Protein AF-0000000070472070 (afdb_homodimer)

Foldseek 3Di:
DPAQQQAVLCVVQPCVVCVVVPRAKDWDADLQLHTRYIYHPWDFDSVQSNVVSVQLPPFAQPDDFDWGDTNNWIWAWDDDRSAKTWTATPPRDIDIDGHDDDDDDDDDDDPVCVVVRVVVVVVVVVVVVSSD/DPAQQQAVLCVVQPCVVCVVVPRAKDWDADLQLHTRYIYHPWDFDSVQSNVVSVVLPPFAQPDDFDWGDTNNWIWAWDDDRSAKTKTATPPRDIDIDGHDDDDDDDDDDDPVCVVVRVVVVVVVVVVVVSND

Solvent-accessible surface area (backbone atoms only — not comparable to full-atom values): 12966 Å² total; per-residue (Å²): 126,84,73,42,87,28,15,66,28,37,32,60,54,42,34,56,76,18,36,90,40,41,34,52,24,36,38,33,27,37,61,79,10,50,72,37,19,60,22,61,91,66,70,65,45,66,67,38,38,32,52,44,26,60,70,53,59,86,57,37,62,81,41,73,49,58,65,49,50,54,57,89,37,63,24,45,41,73,39,39,55,51,42,41,39,35,26,43,33,69,91,58,20,21,42,34,34,39,56,41,75,33,33,36,41,36,36,29,32,43,38,94,32,43,68,47,30,45,55,36,50,53,49,34,51,41,52,50,38,56,50,74,126,84,74,42,87,34,16,66,28,32,33,60,52,43,34,56,76,18,35,88,40,43,34,53,26,35,38,34,27,37,60,78,11,51,72,36,19,60,20,61,90,65,71,64,45,66,68,38,37,32,51,43,26,59,71,52,58,86,58,36,62,82,43,74,50,59,62,50,50,53,56,88,37,65,25,46,42,74,39,38,55,51,42,40,38,36,26,43,33,68,91,57,20,21,39,33,35,40,56,41,75,33,33,35,40,35,38,30,32,44,39,94,32,44,68,46,31,47,54,36,50,51,48,32,50,40,51,52,44,58,50,77

InterPro domains:
  IPR036140 Profilin superfamily [SSF55770] (6-114)
  IPR048278 Profilin [PF00235] (6-123)

Organism: Naegleria fowleri (NCBI:txid5763)

Nearest PDB structures (foldseek):
  5yee-assembly1_A  TM=7.620E-01  e=1.056E-02  Candidatus Lokiarchaeum sp. GC14_75
  8ti6-assembly1_A  TM=4.686E-01  e=2.731E-03  Tyrophagus putrescentiae
  8tdl-assembly1_A  TM=6.397E-01  e=4.937E+00  Arabidopsis thaliana
  5fhe-assembly1_A  TM=5.869E-01  e=3.414E+00  Bacteroides fragilis
  5fte-assembly1_A  TM=5.952E-01  e=5.583E+00  Bacteroides sp. 3_1_23

Secondary structure (DSSP, 8-state):
----TTHHHIIIIIIHHHGGGTEEEEEEEETT--EEEEEES----HHHHHHHHHHHTT--TTPPP---EETTEE-EEEEE-SSEEEEEETTTEEEEEEEEPPEEEEEEEEGGGHHHHHHHHHHHHHHHHHH-/----TTHHHIIIIIIHHHGGGTEEEEEEEETT--EEEEEES----HHHHHHHHHHHTT--TTPPP---EETTEE-EEEEE-SSEEEEEEGGGEEEEEEEEPPEEEEEEEEGGGHHHHHHHHHHHHHHHHHH-

Radius of gyration: 19.48 Å; Cα contacts (8 Å, |Δi|>4): 627; chains: 2; bounding box: 39×58×39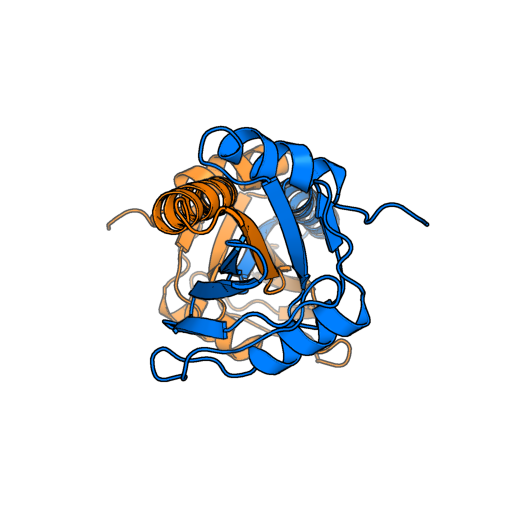 Å

Structure (mmCIF, N/CA/C/O backbone):
data_AF-0000000070472070-model_v1
#
loop_
_entity.id
_entity.type
_entity.pdbx_description
1 polymer Profilin
#
loop_
_atom_site.group_PDB
_atom_site.id
_atom_site.type_symbol
_atom_site.label_atom_id
_atom_site.label_alt_id
_atom_site.label_comp_id
_atom_site.label_asym_id
_atom_site.label_entity_id
_atom_site.label_seq_id
_atom_site.pdbx_PDB_ins_code
_atom_site.Cartn_x
_atom_site.Cartn_y
_atom_site.Cartn_z
_atom_site.occupancy
_atom_site.B_iso_or_equiv
_atom_site.auth_seq_id
_atom_site.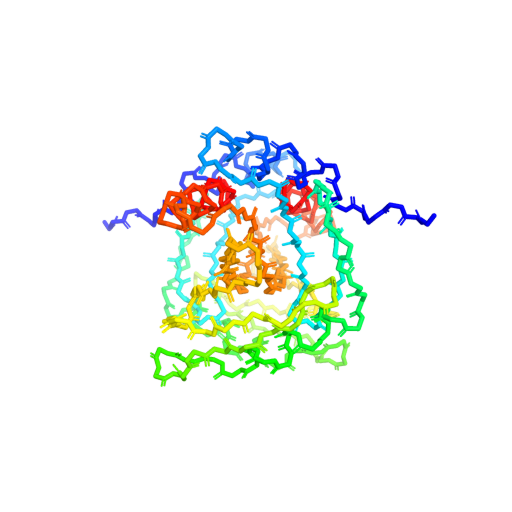auth_comp_id
_atom_site.auth_asym_id
_atom_site.auth_atom_id
_atom_site.pdbx_PDB_model_num
ATOM 1 N N . MET A 1 1 ? -19.344 -12.062 -14.5 1 39.84 1 MET A N 1
ATOM 2 C CA . MET A 1 1 ? -18.828 -11.82 -13.156 1 39.84 1 MET A CA 1
ATOM 3 C C . MET A 1 1 ? -18.141 -10.469 -13.078 1 39.84 1 MET A C 1
ATOM 5 O O . MET A 1 1 ? -17.438 -10.07 -14.008 1 39.84 1 MET A O 1
ATOM 9 N N . ALA A 1 2 ? -18.578 -9.586 -12.336 1 49.78 2 ALA A N 1
ATOM 10 C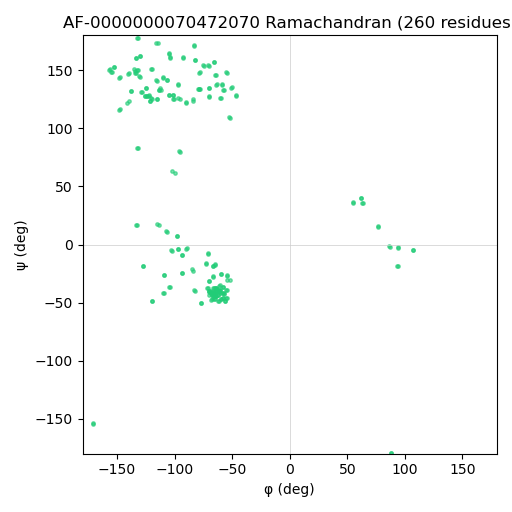 CA . ALA A 1 2 ? -18.141 -8.188 -12.328 1 49.78 2 ALA A CA 1
ATOM 11 C C . ALA A 1 2 ? -16.625 -8.086 -12.188 1 49.78 2 ALA A C 1
ATOM 13 O O . ALA A 1 2 ? -16.016 -8.812 -11.398 1 49.78 2 ALA A O 1
ATOM 14 N N . THR A 1 3 ? -15.992 -7.688 -13.227 1 79.69 3 THR A N 1
ATOM 15 C CA . THR A 1 3 ? -14.539 -7.559 -13.234 1 79.69 3 THR A CA 1
ATOM 16 C C . THR A 1 3 ? -14.055 -6.824 -11.984 1 79.69 3 THR A C 1
ATOM 18 O O . THR A 1 3 ? -14.703 -5.875 -11.531 1 79.69 3 THR A O 1
ATOM 21 N N . LEU A 1 4 ? -13.125 -7.387 -11.266 1 89 4 LEU A N 1
ATOM 22 C CA . LEU A 1 4 ? -12.523 -6.758 -10.094 1 89 4 LEU A CA 1
ATOM 23 C C . LEU A 1 4 ? -12.062 -5.34 -10.414 1 89 4 LEU A C 1
ATOM 25 O O . LEU A 1 4 ? -11.633 -5.062 -11.531 1 89 4 LEU A O 1
ATOM 29 N N . PRO A 1 5 ? -12.352 -4.445 -9.539 1 81.69 5 PRO A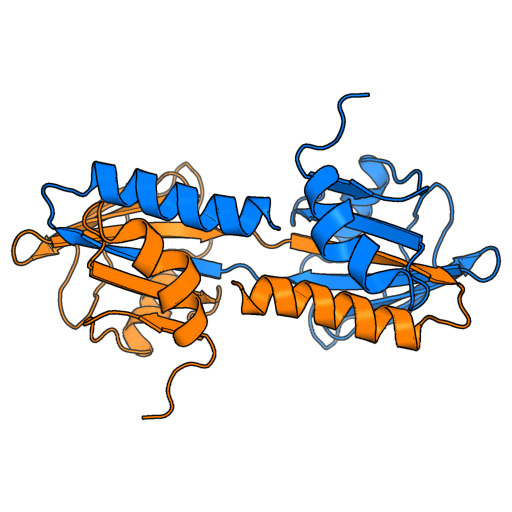 N 1
ATOM 30 C CA . PRO A 1 5 ? -12.18 -3.02 -9.828 1 81.69 5 PRO A CA 1
ATOM 31 C C . PRO A 1 5 ? -10.766 -2.68 -10.289 1 81.69 5 PRO A C 1
ATOM 33 O O . PRO A 1 5 ? -10.57 -1.731 -11.055 1 81.69 5 PRO A O 1
ATOM 36 N N . TRP A 1 6 ? -9.836 -3.49 -9.867 1 86.31 6 TRP A N 1
ATOM 37 C CA . TRP A 1 6 ? -8.461 -3.109 -10.164 1 86.31 6 TRP A CA 1
ATOM 38 C C . TRP A 1 6 ? -7.867 -4.008 -11.25 1 86.31 6 TRP A C 1
ATOM 40 O O . TRP A 1 6 ? -6.66 -3.969 -11.5 1 86.31 6 TRP A O 1
ATOM 50 N N . THR A 1 7 ? -8.609 -4.758 -11.883 1 91.19 7 THR A N 1
ATOM 51 C CA . THR A 1 7 ? -8.117 -5.742 -12.836 1 91.19 7 THR A CA 1
ATOM 52 C C . THR A 1 7 ? -7.375 -5.059 -13.984 1 91.19 7 THR A C 1
ATOM 54 O O . THR A 1 7 ? -6.297 -5.508 -14.383 1 91.19 7 THR A O 1
ATOM 57 N N . GLN A 1 8 ? -7.879 -3.979 -14.43 1 86.12 8 GLN A N 1
ATOM 58 C CA . GLN A 1 8 ? -7.238 -3.289 -15.539 1 86.12 8 GLN A CA 1
ATOM 59 C C . GLN A 1 8 ? -5.895 -2.697 -15.125 1 86.12 8 GLN A C 1
ATOM 61 O O . GLN A 1 8 ? -4.93 -2.744 -15.883 1 86.12 8 GLN A O 1
ATOM 66 N N . TRP A 1 9 ? -5.898 -2.205 -14.016 1 84.62 9 TRP A N 1
ATOM 67 C CA . TRP A 1 9 ? -4.645 -1.656 -13.508 1 84.62 9 TRP A CA 1
ATOM 68 C C . TRP A 1 9 ? -3.615 -2.762 -13.289 1 84.62 9 TRP A C 1
ATOM 70 O O . TRP A 1 9 ? -2.449 -2.615 -13.656 1 84.62 9 TRP A O 1
ATOM 80 N N . VAL A 1 10 ? -4.023 -3.803 -12.719 1 90.75 10 VAL A N 1
ATOM 81 C CA . VAL A 1 10 ? -3.143 -4.945 -12.492 1 90.75 10 VAL A CA 1
ATOM 82 C C . VAL A 1 10 ? -2.584 -5.441 -13.828 1 90.75 10 VAL A C 1
ATOM 84 O O . VAL A 1 10 ? -1.388 -5.715 -13.938 1 90.75 10 VAL A O 1
ATOM 87 N N . GLN A 1 11 ? -3.408 -5.484 -14.797 1 92.5 11 GLN A N 1
ATOM 88 C CA . GLN A 1 11 ? -2.99 -5.895 -16.141 1 92.5 11 GLN A CA 1
ATOM 89 C C . GLN A 1 11 ? -1.898 -4.973 -16.672 1 92.5 11 GLN A C 1
ATOM 91 O O . GLN A 1 11 ? -0.879 -5.445 -17.188 1 92.5 11 GLN A O 1
ATOM 96 N N . GLY A 1 12 ? -2.086 -3.758 -16.547 1 88.56 12 GLY A N 1
ATOM 97 C CA . GLY A 1 12 ? -1.194 -2.779 -17.156 1 88.56 12 GLY A CA 1
ATOM 98 C C . GLY A 1 12 ? 0.046 -2.51 -16.328 1 88.56 12 GLY A C 1
ATOM 99 O O . GLY A 1 12 ? 1.15 -2.412 -16.859 1 88.56 12 GLY A O 1
ATOM 100 N N . ALA A 1 13 ? -0.024 -2.424 -14.992 1 85.44 13 ALA A N 1
ATOM 101 C CA . ALA A 1 13 ? 1.054 -1.948 -14.133 1 85.44 13 ALA A CA 1
ATOM 102 C C . ALA A 1 13 ? 1.906 -3.109 -13.625 1 85.44 13 ALA A C 1
ATOM 104 O O . ALA A 1 13 ? 3.08 -2.928 -13.297 1 85.44 13 ALA A O 1
ATOM 105 N N . LEU A 1 14 ? 1.276 -4.27 -13.602 1 91.56 14 LEU A N 1
ATOM 106 C CA . LEU A 1 14 ? 1.989 -5.367 -12.961 1 91.56 14 LEU A CA 1
ATOM 107 C C . LEU A 1 14 ? 2.232 -6.508 -13.945 1 91.56 14 LEU A C 1
ATOM 109 O O . LEU A 1 14 ? 3.377 -6.91 -14.164 1 91.56 14 LEU A O 1
ATOM 113 N N . LEU A 1 15 ? 1.245 -6.93 -14.648 1 96.62 15 LEU A N 1
ATOM 114 C CA . LEU A 1 15 ? 1.395 -8.094 -15.516 1 96.62 15 LEU A CA 1
ATOM 115 C C . LEU A 1 15 ? 2.152 -7.719 -16.781 1 96.62 15 LEU A C 1
ATOM 117 O O . LEU A 1 15 ? 3.137 -8.375 -17.141 1 96.62 15 LEU A O 1
ATOM 121 N N . ALA A 1 16 ? 1.712 -6.672 -17.422 1 95.31 16 ALA A N 1
ATOM 122 C CA . ALA A 1 16 ? 2.279 -6.324 -18.719 1 95.31 16 ALA A CA 1
ATOM 123 C C . ALA A 1 16 ? 3.785 -6.098 -18.625 1 95.31 16 ALA A C 1
ATOM 125 O O . ALA A 1 16 ? 4.562 -6.711 -19.359 1 95.31 16 ALA A O 1
ATOM 126 N N . PRO A 1 17 ? 4.266 -5.387 -17.672 1 93.25 17 PRO A N 1
ATOM 127 C CA . PRO A 1 17 ? 5.715 -5.164 -17.609 1 93.25 17 PRO A CA 1
ATOM 128 C C . PRO A 1 17 ? 6.484 -6.406 -17.172 1 93.25 17 PRO A C 1
ATOM 130 O O . PRO A 1 17 ? 7.703 -6.469 -17.328 1 93.25 17 PRO A O 1
ATOM 133 N N . SER A 1 18 ? 5.812 -7.391 -16.609 1 96.81 18 SER A N 1
ATOM 134 C CA . SER A 1 18 ? 6.484 -8.562 -16.062 1 96.81 18 SER A CA 1
ATOM 135 C C . SER A 1 18 ? 6.348 -9.766 -17 1 96.81 18 SER A C 1
ATOM 137 O O . SER A 1 18 ? 6.965 -10.805 -16.766 1 96.81 18 SER A O 1
ATOM 139 N N . ALA A 1 19 ? 5.617 -9.625 -18.047 1 97.5 19 ALA A N 1
ATOM 140 C CA . ALA A 1 19 ? 5.277 -10.75 -18.922 1 97.5 19 ALA A CA 1
ATOM 141 C C . ALA A 1 19 ? 6.523 -11.32 -19.594 1 97.5 19 ALA A C 1
ATOM 143 O O . ALA A 1 19 ? 6.656 -12.539 -19.734 1 97.5 19 ALA A O 1
ATOM 144 N N . ALA A 1 20 ? 7.406 -10.477 -19.938 1 96.75 20 ALA A N 1
ATOM 145 C CA . ALA A 1 20 ? 8.617 -10.914 -20.625 1 96.75 20 ALA A CA 1
ATOM 146 C C . ALA A 1 20 ? 9.492 -11.766 -19.719 1 96.75 20 ALA A C 1
ATOM 148 O O . ALA A 1 20 ? 10.312 -12.555 -20.188 1 96.75 20 ALA A O 1
ATOM 149 N N . SER A 1 21 ? 9.219 -11.625 -18.422 1 97.12 21 SER A N 1
ATOM 150 C CA . SER A 1 21 ? 10.016 -12.359 -17.438 1 97.12 21 SER A CA 1
ATOM 151 C C . SER A 1 21 ? 9.305 -13.633 -16.984 1 97.12 21 SER A C 1
ATOM 153 O O . SER A 1 21 ? 9.719 -14.266 -16.016 1 97.12 21 SER A O 1
ATOM 155 N N . GLY A 1 22 ? 8.188 -13.938 -17.641 1 97.12 22 GLY A N 1
ATOM 156 C CA . GLY A 1 22 ? 7.562 -15.227 -17.391 1 97.12 22 GLY A CA 1
ATOM 157 C C . GLY A 1 22 ? 6.285 -15.125 -16.578 1 97.12 22 GLY A C 1
ATOM 158 O O . GLY A 1 22 ? 5.633 -16.141 -16.312 1 97.12 22 GLY A O 1
ATOM 159 N N . VAL A 1 23 ? 5.969 -13.93 -16.141 1 98.5 23 VAL A N 1
ATOM 160 C CA . VAL A 1 23 ? 4.734 -13.781 -15.383 1 98.5 23 VAL A CA 1
ATOM 161 C C . VAL A 1 23 ? 3.529 -13.969 -16.297 1 98.5 23 VAL A C 1
ATOM 163 O O . VAL A 1 23 ? 3.414 -13.297 -17.328 1 98.5 23 VAL A O 1
ATOM 166 N N . GLU A 1 24 ? 2.68 -14.828 -15.914 1 98.5 24 GLU A N 1
ATOM 167 C CA . GLU A 1 24 ? 1.536 -15.164 -16.766 1 98.5 24 GLU A CA 1
ATOM 168 C C . GLU A 1 24 ? 0.238 -14.625 -16.172 1 98.5 24 GLU A C 1
ATOM 170 O O . GLU A 1 24 ? -0.74 -14.414 -16.891 1 98.5 24 GLU A O 1
ATOM 175 N N . ALA A 1 25 ? 0.176 -14.445 -14.883 1 98.56 25 ALA A N 1
ATOM 176 C CA . ALA A 1 25 ? -1 -13.914 -14.203 1 98.56 25 ALA A CA 1
ATOM 177 C C . ALA A 1 25 ? -0.607 -13.195 -12.914 1 98.56 25 ALA A C 1
ATOM 179 O O . ALA A 1 25 ? 0.433 -13.492 -12.32 1 98.56 25 ALA A O 1
ATOM 180 N N . VAL A 1 26 ? -1.386 -12.25 -12.5 1 97.88 26 VAL A N 1
ATOM 181 C CA . VAL A 1 26 ? -1.146 -11.5 -11.273 1 97.88 26 VAL A CA 1
ATOM 182 C C . VAL A 1 26 ? -2.461 -11.312 -10.516 1 97.88 26 VAL A C 1
ATOM 184 O O . VAL A 1 26 ? -3.475 -10.938 -11.109 1 97.88 26 VAL A O 1
ATOM 187 N N . LEU A 1 27 ? -2.418 -11.602 -9.203 1 97.62 27 LEU A N 1
ATOM 188 C CA . LEU A 1 27 ? -3.52 -11.398 -8.273 1 97.62 27 LEU A CA 1
ATOM 189 C C . LEU A 1 27 ? -3.18 -10.32 -7.25 1 97.62 27 LEU A C 1
ATOM 191 O O . LEU A 1 27 ? -2.068 -10.289 -6.719 1 97.62 27 LEU A O 1
ATOM 195 N N . LEU A 1 28 ? -4.113 -9.43 -7.066 1 93.94 28 LEU A N 1
ATOM 196 C CA . LEU A 1 28 ? -4.031 -8.414 -6.02 1 93.94 28 LEU A CA 1
ATOM 197 C C . LEU A 1 28 ? -5.133 -8.609 -4.984 1 93.94 28 LEU A C 1
ATOM 199 O O . LEU A 1 28 ? -6.32 -8.602 -5.328 1 93.94 28 LEU A O 1
ATOM 203 N N . ILE A 1 29 ? -4.734 -8.711 -3.721 1 94.56 29 ILE A N 1
ATOM 204 C CA . ILE A 1 29 ? -5.734 -8.844 -2.668 1 94.56 29 ILE A CA 1
ATOM 205 C C . ILE A 1 29 ? -5.406 -7.898 -1.518 1 94.56 29 ILE A C 1
ATOM 207 O O . ILE A 1 29 ? -4.266 -7.449 -1.38 1 94.56 29 ILE A O 1
ATOM 211 N N . GLY A 1 30 ? -6.402 -7.656 -0.76 1 90.19 30 GLY A N 1
ATOM 212 C CA . GLY A 1 30 ? -6.199 -6.969 0.507 1 90.19 30 GLY A CA 1
ATOM 213 C C . GLY A 1 30 ? -5.762 -7.898 1.624 1 90.19 30 GLY A C 1
ATOM 214 O O . GLY A 1 30 ? -5.785 -9.125 1.466 1 90.19 30 GLY A O 1
ATOM 215 N N . LYS A 1 31 ? -5.395 -7.305 2.723 1 87.12 31 LYS A N 1
ATOM 216 C CA . LYS A 1 31 ? -4.969 -8.07 3.889 1 87.12 31 LYS A CA 1
ATOM 217 C C . LYS A 1 31 ? -6.074 -9.008 4.371 1 87.12 31 LYS A C 1
ATOM 219 O O . LYS A 1 31 ? -5.801 -10.078 4.906 1 87.12 31 LYS A O 1
ATOM 224 N N . ASP A 1 32 ? -7.273 -8.648 4.078 1 89.81 32 ASP A N 1
ATOM 225 C CA . ASP A 1 32 ? -8.414 -9.445 4.512 1 89.81 32 ASP A CA 1
ATOM 226 C C . ASP A 1 32 ? -8.773 -10.508 3.475 1 89.81 32 ASP A C 1
ATOM 228 O O . ASP A 1 32 ? -9.742 -11.25 3.645 1 89.81 32 ASP A O 1
ATOM 232 N N . GLY A 1 33 ? -8.125 -10.539 2.393 1 95.06 33 GLY A N 1
ATOM 233 C CA . GLY A 1 33 ? -8.344 -11.531 1.353 1 95.06 33 GLY A CA 1
ATOM 234 C C . GLY A 1 33 ? -9.312 -11.07 0.28 1 95.06 33 GLY A C 1
ATOM 235 O O . GLY A 1 33 ? -9.586 -11.805 -0.671 1 95.06 33 GLY A O 1
ATOM 236 N N . ALA A 1 34 ? -9.852 -9.883 0.458 1 92.5 34 ALA A N 1
ATOM 237 C CA . ALA A 1 34 ? -10.695 -9.352 -0.608 1 92.5 34 ALA A CA 1
ATOM 238 C C . ALA A 1 34 ? -9.93 -9.266 -1.925 1 92.5 34 ALA A C 1
ATOM 240 O O . ALA A 1 34 ? -8.805 -8.773 -1.963 1 92.5 34 ALA A O 1
ATOM 241 N N . MET A 1 35 ? -10.539 -9.742 -2.996 1 94.56 35 MET A N 1
ATOM 242 C CA . MET A 1 35 ? -9.914 -9.656 -4.309 1 94.56 35 MET A CA 1
ATOM 243 C C . MET A 1 35 ? -10.172 -8.289 -4.945 1 94.56 35 MET A C 1
ATOM 245 O O . MET A 1 35 ? -11.32 -7.875 -5.086 1 94.56 35 MET A O 1
ATOM 249 N N . TRP A 1 36 ? -9.109 -7.688 -5.262 1 90.56 36 TRP A N 1
ATOM 250 C CA . TRP A 1 36 ? -9.219 -6.352 -5.84 1 90.56 36 TRP A CA 1
ATOM 251 C C . TRP A 1 36 ? -8.984 -6.387 -7.344 1 90.56 36 TRP A C 1
ATOM 253 O O . TRP A 1 36 ? -9.609 -5.645 -8.094 1 90.56 36 TRP A O 1
ATOM 263 N N . GLY A 1 37 ? -8.07 -7.246 -7.758 1 92.25 37 GLY A N 1
ATOM 264 C CA . GLY A 1 37 ? -7.746 -7.379 -9.172 1 92.25 37 GLY A CA 1
ATOM 265 C C . GLY A 1 37 ? -7.176 -8.742 -9.523 1 92.25 37 GLY A C 1
ATOM 266 O O . GLY A 1 37 ? -6.461 -9.344 -8.727 1 92.25 37 GLY A O 1
ATOM 267 N N . LEU A 1 38 ? -7.426 -9.219 -10.703 1 96.75 38 LEU A N 1
ATOM 268 C CA . LEU A 1 38 ? -6.891 -10.445 -11.273 1 96.75 38 LEU A CA 1
ATOM 269 C C . LEU A 1 38 ? -6.703 -10.312 -12.781 1 96.75 38 LEU A C 1
ATOM 271 O O . LEU A 1 38 ? -7.672 -10.102 -13.508 1 96.75 38 LEU A O 1
ATOM 275 N N . ALA A 1 39 ? -5.484 -10.406 -13.141 1 96.44 39 ALA A N 1
ATOM 276 C CA . ALA A 1 39 ? -5.145 -10.305 -14.562 1 96.44 39 ALA A CA 1
ATOM 277 C C . ALA A 1 39 ? -4.449 -11.578 -15.047 1 96.44 39 ALA A C 1
ATOM 279 O O . ALA A 1 39 ? -3.67 -12.188 -14.312 1 96.44 39 ALA A O 1
ATOM 280 N N . GLY A 1 40 ? -4.613 -11.922 -16.375 1 97.38 40 GLY A N 1
ATOM 281 C CA . GLY A 1 40 ? -4.098 -13.172 -16.922 1 97.38 40 GLY A CA 1
ATOM 282 C C . GLY A 1 40 ? -5.07 -14.328 -16.781 1 97.38 40 GLY A C 1
ATOM 283 O O . GLY A 1 40 ? -6.18 -14.156 -16.266 1 97.38 40 GLY A O 1
ATOM 284 N N . ASN A 1 41 ? -4.707 -15.461 -17.219 1 94.5 41 ASN A N 1
ATOM 285 C CA . ASN A 1 41 ? -5.566 -16.641 -17.203 1 94.5 41 ASN A CA 1
ATOM 286 C C . ASN A 1 41 ? -5.305 -17.516 -15.969 1 94.5 41 ASN A C 1
ATOM 288 O O . ASN A 1 41 ? -4.582 -18.5 -16.047 1 94.5 41 ASN A O 1
ATOM 292 N N . TRP A 1 42 ? -5.887 -17.062 -14.914 1 95.5 42 TRP A N 1
ATOM 293 C CA . TRP A 1 42 ? -5.801 -17.75 -13.625 1 95.5 42 TRP A CA 1
ATOM 294 C C . TRP A 1 42 ? -7.137 -17.719 -12.898 1 95.5 42 TRP A C 1
ATOM 296 O O . TRP A 1 42 ? -7.742 -16.641 -12.75 1 95.5 42 TRP A O 1
ATOM 306 N N . ASN A 1 43 ? -7.746 -18.859 -12.508 1 96.19 43 ASN A N 1
ATOM 307 C CA . ASN A 1 43 ? -9.078 -18.906 -11.922 1 96.19 43 ASN A CA 1
ATOM 308 C C . ASN A 1 43 ? -9.016 -19.078 -10.398 1 96.19 43 ASN A C 1
ATOM 310 O O . ASN A 1 43 ? -9.57 -20.016 -9.852 1 96.19 43 ASN A O 1
ATOM 314 N N . VAL A 1 44 ? -8.422 -18.062 -9.758 1 98.19 44 VAL A N 1
ATOM 315 C CA . VAL A 1 44 ? -8.375 -18.078 -8.297 1 98.19 44 VAL A CA 1
ATOM 316 C C . VAL A 1 44 ? -9.719 -17.625 -7.73 1 98.19 44 VAL A C 1
ATOM 318 O O . VAL A 1 44 ? -10.266 -16.594 -8.156 1 98.19 44 VAL A O 1
ATOM 321 N N . SER A 1 45 ? -10.242 -18.312 -6.77 1 98.19 45 SER A N 1
ATOM 322 C CA . SER A 1 45 ? -11.547 -18 -6.199 1 98.19 45 SER A CA 1
ATOM 323 C C . SER A 1 45 ? -11.414 -17.078 -4.984 1 98.19 45 SER A C 1
ATOM 325 O O . SER A 1 45 ? -10.352 -17.016 -4.371 1 98.19 45 SER A O 1
ATOM 327 N N . PRO A 1 46 ? -12.516 -16.422 -4.641 1 97.44 46 PRO A N 1
ATOM 328 C CA . PRO A 1 46 ? -12.508 -15.609 -3.424 1 97.44 46 PRO A CA 1
ATOM 329 C C . PRO A 1 46 ? -12.156 -16.422 -2.176 1 97.44 46 PRO A C 1
ATOM 331 O O . PRO A 1 46 ? -11.453 -15.922 -1.292 1 97.44 46 PRO A O 1
ATOM 334 N N . THR A 1 47 ? -12.625 -17.656 -2.145 1 98.31 47 THR A N 1
ATOM 335 C CA . THR A 1 47 ? -12.32 -18.5 -1.001 1 98.31 47 THR A CA 1
ATOM 336 C C . THR A 1 47 ? -10.828 -18.781 -0.915 1 98.31 47 THR A C 1
ATOM 338 O O . THR A 1 47 ? -10.25 -18.766 0.173 1 98.31 47 THR A O 1
ATOM 341 N N . GLU A 1 48 ? -10.203 -19.016 -1.99 1 98.62 48 GLU A N 1
ATOM 342 C CA . GLU A 1 48 ? -8.766 -19.25 -2.027 1 98.62 48 GLU A CA 1
ATOM 343 C C . GLU A 1 48 ? -7.988 -18 -1.618 1 98.62 48 GLU A C 1
ATOM 345 O O . GLU A 1 48 ? -6.988 -18.094 -0.904 1 98.62 48 GLU A O 1
ATOM 350 N N . ALA A 1 49 ? -8.422 -16.828 -2.076 1 98.19 49 ALA A N 1
ATOM 351 C CA . ALA A 1 49 ? -7.797 -15.57 -1.694 1 98.19 49 ALA A CA 1
ATOM 352 C C . ALA A 1 49 ? -7.902 -15.344 -0.189 1 98.19 49 ALA A C 1
ATOM 354 O O . ALA A 1 49 ? -6.934 -14.922 0.449 1 98.19 49 ALA A O 1
ATOM 355 N N . GLN A 1 50 ? -9.031 -15.688 0.344 1 98.19 50 GLN A N 1
ATOM 356 C CA . GLN A 1 50 ? -9.227 -15.562 1.785 1 98.19 50 GLN A CA 1
ATOM 357 C C . GLN A 1 50 ? -8.312 -16.516 2.549 1 98.19 50 GLN A C 1
ATOM 359 O O . GLN A 1 50 ? -7.746 -16.156 3.582 1 98.19 50 GLN A O 1
ATOM 364 N N . SER A 1 51 ? -8.227 -17.703 2.047 1 98.44 51 SER A N 1
ATOM 365 C CA . SER A 1 51 ? -7.34 -18.672 2.668 1 98.44 51 SER A CA 1
ATOM 366 C C . SER A 1 51 ? -5.891 -18.203 2.648 1 98.44 51 SER A C 1
ATOM 368 O O . SER A 1 51 ? -5.156 -18.391 3.621 1 98.44 51 SER A O 1
ATOM 370 N N . LEU A 1 52 ? -5.438 -17.578 1.592 1 98.38 52 LEU A N 1
ATOM 371 C CA . LEU A 1 52 ? -4.086 -17.031 1.521 1 98.38 52 LEU A CA 1
ATOM 372 C C . LEU A 1 52 ? -3.883 -15.953 2.58 1 98.38 52 LEU A C 1
ATOM 374 O O . LEU A 1 52 ? -2.877 -15.953 3.293 1 98.38 52 LEU A O 1
ATOM 378 N N . ALA A 1 53 ? -4.855 -15.039 2.611 1 97.12 53 ALA A N 1
ATOM 379 C CA . ALA A 1 53 ? -4.762 -13.961 3.6 1 97.12 53 ALA A CA 1
ATOM 380 C C . ALA A 1 53 ? -4.609 -14.531 5.008 1 97.12 53 ALA A C 1
ATOM 382 O O . ALA A 1 53 ? -3.822 -14.016 5.809 1 97.12 53 ALA A O 1
ATOM 383 N N . ALA A 1 54 ? -5.305 -15.602 5.297 1 97.38 54 ALA A N 1
ATOM 384 C CA . ALA A 1 54 ? -5.234 -16.234 6.609 1 97.38 54 ALA A CA 1
ATOM 385 C C . ALA A 1 54 ? -3.846 -16.828 6.863 1 97.38 54 ALA A C 1
ATOM 387 O O . ALA A 1 54 ? -3.326 -16.734 7.98 1 97.38 54 ALA A O 1
ATOM 388 N N . LEU A 1 55 ? -3.25 -17.375 5.832 1 97.25 55 LEU A N 1
ATOM 389 C CA . LEU A 1 55 ? -1.916 -17.953 5.949 1 97.25 55 LEU A CA 1
ATOM 390 C C . LEU A 1 55 ? -0.88 -16.875 6.238 1 97.25 55 LEU A C 1
ATOM 392 O O . LEU A 1 55 ? 0.137 -17.141 6.883 1 97.25 55 LEU A O 1
ATOM 396 N N . LEU A 1 56 ? -1.15 -15.664 5.797 1 96.19 56 LEU A N 1
ATOM 397 C CA . LEU A 1 56 ? -0.163 -14.594 5.867 1 96.19 56 LEU A CA 1
ATOM 398 C C . LEU A 1 56 ? -0.33 -13.781 7.145 1 96.19 56 LEU A C 1
ATOM 400 O O . LEU A 1 56 ? 0.488 -12.906 7.441 1 96.19 56 LEU A O 1
ATOM 404 N N . LYS A 1 57 ? -1.395 -14.047 7.84 1 92.69 57 LYS A N 1
ATOM 405 C CA . LYS A 1 57 ? -1.631 -13.312 9.078 1 92.69 57 LYS A CA 1
ATOM 406 C C . LYS A 1 57 ? -0.494 -13.531 10.07 1 92.69 57 LYS A C 1
ATOM 408 O O . LYS A 1 57 ? -0.129 -14.672 10.367 1 92.69 57 LYS A O 1
ATOM 413 N N . GLY A 1 58 ? 0.117 -12.461 10.578 1 87.88 58 GLY A N 1
ATOM 414 C CA . GLY A 1 58 ? 1.138 -12.539 11.609 1 87.88 58 GLY A CA 1
ATOM 415 C C . GLY A 1 58 ? 2.486 -12.992 11.086 1 87.88 58 GLY A C 1
ATOM 416 O O . GLY A 1 58 ? 3.371 -13.359 11.867 1 87.88 58 GLY A O 1
ATOM 417 N N . TRP A 1 59 ? 2.705 -12.969 9.836 1 91.56 59 TRP A N 1
ATOM 418 C CA . TRP A 1 59 ? 3.959 -13.383 9.219 1 91.56 59 TRP A CA 1
ATOM 419 C C . TRP A 1 59 ? 5.125 -12.555 9.742 1 91.56 59 TRP A C 1
ATOM 421 O O . TRP A 1 59 ? 4.996 -11.344 9.945 1 91.56 59 TRP A O 1
ATOM 431 N N . THR A 1 60 ? 6.223 -13.266 9.992 1 90.25 60 THR A N 1
ATOM 432 C CA . THR A 1 60 ? 7.512 -12.672 10.328 1 90.25 60 THR A CA 1
ATOM 433 C C . THR A 1 60 ? 8.625 -13.297 9.5 1 90.25 60 THR A C 1
ATOM 435 O O . THR A 1 60 ? 8.383 -14.195 8.695 1 90.25 60 THR A O 1
ATOM 438 N N . GLU A 1 61 ? 9.781 -12.797 9.703 1 90.94 61 GLU A N 1
ATOM 439 C CA . GLU A 1 61 ? 10.938 -13.344 9 1 90.94 61 GLU A CA 1
ATOM 440 C C . GLU A 1 61 ? 11.203 -14.789 9.422 1 90.94 61 GLU A C 1
ATOM 442 O O . GLU A 1 61 ? 11.914 -15.523 8.727 1 90.94 61 GLU A O 1
ATOM 447 N N . GLN A 1 62 ? 10.648 -15.219 10.555 1 93.75 62 GLN A N 1
ATOM 448 C CA . GLN A 1 62 ? 10.898 -16.547 11.086 1 93.75 62 GLN A CA 1
ATOM 449 C C . GLN A 1 62 ? 9.789 -17.516 10.688 1 93.75 62 GLN A C 1
ATOM 451 O O . GLN A 1 62 ? 9.859 -18.703 10.992 1 93.75 62 GLN A O 1
ATOM 456 N N . SER A 1 63 ? 8.805 -17.016 10.031 1 95.31 63 SER A N 1
ATOM 457 C CA . SER A 1 63 ? 7.684 -17.859 9.641 1 95.31 63 SER A CA 1
ATOM 458 C C . SER A 1 63 ? 8.125 -18.938 8.656 1 95.31 63 SER A C 1
ATOM 460 O O . SER A 1 63 ? 9.031 -18.719 7.855 1 95.31 63 SER A O 1
ATOM 462 N N . ALA A 1 64 ? 7.512 -20.078 8.75 1 95.69 64 ALA A N 1
ATOM 463 C CA . ALA A 1 64 ? 7.754 -21.172 7.82 1 95.69 64 ALA A CA 1
ATOM 464 C C . ALA A 1 64 ? 7.09 -20.906 6.473 1 95.69 64 ALA A C 1
ATOM 466 O O . ALA A 1 64 ? 6.109 -20.156 6.395 1 95.69 64 ALA A O 1
ATOM 467 N N . PRO A 1 65 ? 7.648 -21.516 5.398 1 97.06 65 PRO A N 1
ATOM 468 C CA . PRO A 1 65 ? 6.98 -21.391 4.098 1 97.06 65 PRO A CA 1
ATOM 469 C C . PRO A 1 65 ? 5.527 -21.844 4.141 1 97.06 65 PRO A C 1
ATOM 471 O O . PRO A 1 65 ? 5.184 -22.766 4.895 1 97.06 65 PRO A O 1
ATOM 474 N N . ILE A 1 66 ? 4.629 -21.266 3.344 1 97.69 66 ILE A N 1
ATOM 475 C CA . ILE A 1 66 ? 3.203 -21.562 3.326 1 97.69 66 ILE A CA 1
ATOM 476 C C . ILE A 1 66 ? 2.869 -22.406 2.098 1 97.69 66 ILE A C 1
ATOM 478 O O . ILE A 1 66 ? 3.641 -22.453 1.135 1 97.69 66 ILE A O 1
ATOM 482 N N . SER A 1 67 ? 1.679 -23.031 2.104 1 98.12 67 SER A N 1
ATOM 483 C CA . SER A 1 67 ? 1.21 -23.875 1.004 1 98.12 67 SER A CA 1
ATOM 484 C C . SER A 1 67 ? -0.223 -23.531 0.615 1 98.12 67 SER A C 1
ATOM 486 O O . SER A 1 67 ? -1.155 -24.266 0.926 1 98.12 67 SER A O 1
ATOM 488 N N . PRO A 1 68 ? -0.432 -22.562 -0.164 1 98.62 68 PRO A N 1
ATOM 489 C CA . PRO A 1 68 ? -1.776 -22.141 -0.572 1 98.62 68 PRO A CA 1
ATOM 490 C C . PRO A 1 68 ? -2.332 -22.984 -1.718 1 98.62 68 PRO A C 1
ATOM 492 O O . PRO A 1 68 ? -1.579 -23.703 -2.381 1 98.62 68 PRO A O 1
ATOM 495 N N . THR A 1 69 ? -3.639 -22.953 -1.825 1 98.69 69 THR A N 1
ATOM 496 C CA . THR A 1 69 ? -4.328 -23.484 -2.994 1 98.69 69 THR A CA 1
ATOM 497 C C . THR A 1 69 ? -4.746 -22.359 -3.936 1 98.69 69 THR A C 1
ATOM 499 O O . THR A 1 69 ? -5.34 -21.375 -3.502 1 98.69 69 THR A O 1
ATOM 502 N N . PHE A 1 70 ? -4.332 -22.453 -5.203 1 98.44 70 PHE A N 1
ATOM 503 C CA . PHE A 1 70 ? -4.762 -21.516 -6.242 1 98.44 70 PHE A CA 1
ATOM 504 C C . PHE A 1 70 ? -5.391 -22.266 -7.414 1 98.44 70 PHE A C 1
ATOM 506 O O . PHE A 1 70 ? -4.797 -23.203 -7.949 1 98.44 70 PHE A O 1
ATOM 513 N N . ALA A 1 71 ? -6.602 -21.844 -7.805 1 97.94 71 ALA A N 1
ATOM 514 C CA . ALA A 1 71 ? -7.312 -22.391 -8.953 1 97.94 71 ALA A CA 1
ATOM 515 C C . ALA A 1 71 ? -7.457 -23.906 -8.836 1 97.94 71 ALA A C 1
ATOM 517 O O . ALA A 1 71 ? -7.227 -24.641 -9.797 1 97.94 71 ALA A O 1
ATOM 518 N N . GLY A 1 72 ? -7.641 -24.266 -7.605 1 98.06 72 GLY A N 1
ATOM 519 C CA . GLY A 1 72 ? -7.898 -25.672 -7.359 1 98.06 72 GLY A CA 1
ATOM 520 C C . GLY A 1 72 ? -6.633 -26.5 -7.199 1 98.06 72 GLY A C 1
ATOM 521 O O . GLY A 1 72 ? -6.699 -27.703 -6.957 1 98.06 72 GLY A O 1
ATOM 522 N N . SER A 1 73 ? -5.441 -25.922 -7.312 1 97.94 73 SER A N 1
ATOM 523 C CA . SER A 1 73 ? -4.164 -26.641 -7.223 1 97.94 73 SER A CA 1
ATOM 524 C C . SER A 1 73 ? -3.402 -26.234 -5.961 1 97.94 73 SER A C 1
ATOM 526 O O . SER A 1 73 ? -3.285 -25.062 -5.645 1 97.94 73 SER A O 1
ATOM 528 N N . LYS A 1 74 ? -2.893 -27.234 -5.289 1 98.38 74 LYS A N 1
ATOM 529 C CA . LYS A 1 74 ? -2.057 -26.969 -4.125 1 98.38 74 LYS A CA 1
ATOM 530 C C . LYS A 1 74 ? -0.639 -26.578 -4.539 1 98.38 74 LYS A C 1
ATOM 532 O O . LYS A 1 74 ? -0.045 -27.234 -5.406 1 98.38 74 LYS A O 1
ATOM 537 N N . PHE A 1 75 ? -0.108 -25.562 -3.975 1 98.62 75 PHE A N 1
ATOM 538 C CA . PHE A 1 75 ? 1.274 -25.125 -4.133 1 98.62 75 PHE A CA 1
ATOM 539 C C . PHE A 1 75 ? 2.088 -25.438 -2.883 1 98.62 75 PHE A C 1
ATOM 541 O O . PHE A 1 75 ? 1.604 -25.266 -1.762 1 98.62 75 PHE A O 1
ATOM 548 N N . MET A 1 76 ? 3.307 -25.844 -3.09 1 98.19 76 MET A N 1
ATOM 549 C CA . MET A 1 76 ? 4.191 -26.188 -1.98 1 98.19 76 MET A CA 1
ATOM 550 C C . MET A 1 76 ? 5.168 -25.062 -1.695 1 98.19 76 MET A C 1
ATOM 552 O O . MET A 1 76 ? 5.879 -24.594 -2.594 1 98.19 76 MET A O 1
ATOM 556 N N . GLY A 1 77 ? 5.23 -24.656 -0.438 1 98.12 77 GLY A N 1
ATOM 557 C CA . GLY A 1 77 ? 6.109 -23.562 -0.046 1 98.12 77 GLY A CA 1
ATOM 558 C C . GLY A 1 77 ? 7.582 -23.938 -0.102 1 98.12 77 GLY A C 1
ATOM 559 O O . GLY A 1 77 ? 7.98 -25 0.385 1 98.12 77 GLY A O 1
ATOM 560 N N . ILE A 1 78 ? 8.352 -23 -0.682 1 96.88 78 ILE A N 1
ATOM 561 C CA . ILE A 1 78 ? 9.789 -23.188 -0.788 1 96.88 78 ILE A CA 1
ATOM 562 C C . ILE A 1 78 ? 10.508 -22.219 0.155 1 96.88 78 ILE A C 1
ATOM 564 O O . ILE A 1 78 ? 11.469 -22.594 0.83 1 96.88 78 ILE A O 1
ATOM 568 N N . ARG A 1 79 ? 10 -21 0.185 1 95 79 ARG A N 1
ATOM 569 C CA . ARG A 1 79 ? 10.633 -19.984 1.021 1 95 79 ARG A CA 1
ATOM 570 C C . ARG A 1 79 ? 9.656 -18.875 1.383 1 95 79 ARG A C 1
ATOM 572 O O . ARG A 1 79 ? 8.688 -18.641 0.663 1 95 79 ARG A O 1
ATOM 579 N N . CYS A 1 80 ? 9.844 -18.266 2.531 1 94.94 80 CYS A N 1
ATOM 580 C CA . CYS A 1 80 ? 9.18 -17.047 2.988 1 94.94 80 CYS A CA 1
ATOM 581 C C . CYS A 1 80 ? 10.109 -16.219 3.871 1 94.94 80 CYS A C 1
ATOM 583 O O . CYS A 1 80 ? 10.938 -16.766 4.598 1 94.94 80 CYS A O 1
ATOM 585 N N . ASP A 1 81 ? 10.023 -14.891 3.77 1 93.75 81 ASP A N 1
ATOM 586 C CA . ASP A 1 81 ? 10.938 -14.07 4.559 1 93.75 81 ASP A CA 1
ATOM 587 C C . ASP A 1 81 ? 10.188 -12.945 5.273 1 93.75 81 ASP A C 1
ATOM 589 O O . ASP A 1 81 ? 10.781 -11.922 5.621 1 93.75 81 ASP A O 1
ATOM 593 N N . GLY A 1 82 ? 8.922 -13.07 5.355 1 90.5 82 GLY A N 1
ATOM 594 C CA . GLY A 1 82 ? 8.102 -12.062 6.004 1 90.5 82 GLY A CA 1
ATOM 595 C C . GLY A 1 82 ? 7.547 -11.031 5.039 1 90.5 82 GLY A C 1
ATOM 596 O O . GLY A 1 82 ? 6.609 -10.305 5.371 1 90.5 82 GLY A O 1
ATOM 597 N N . THR A 1 83 ? 8.117 -10.898 3.836 1 91.31 83 THR A N 1
ATOM 598 C CA . THR A 1 83 ? 7.637 -9.93 2.855 1 91.31 83 THR A CA 1
ATOM 599 C C . THR A 1 83 ? 7.371 -10.609 1.515 1 91.31 83 THR A C 1
ATOM 601 O O . THR A 1 83 ? 6.695 -10.039 0.653 1 91.31 83 THR A O 1
ATOM 604 N N . GLU A 1 84 ? 7.961 -11.773 1.371 1 95.38 84 GLU A N 1
ATOM 605 C CA . GLU A 1 84 ? 7.801 -12.523 0.129 1 95.38 84 GLU A CA 1
ATOM 606 C C . GLU A 1 84 ? 7.637 -14.016 0.402 1 95.38 84 GLU A C 1
ATOM 608 O O . GLU A 1 84 ? 8.195 -14.539 1.367 1 95.38 84 GLU A O 1
ATOM 613 N N . PHE A 1 85 ? 6.848 -14.648 -0.469 1 97.69 85 PHE A N 1
ATOM 614 C CA . PHE A 1 85 ? 6.816 -16.109 -0.449 1 97.69 85 PHE A CA 1
ATOM 615 C C . PHE A 1 85 ? 6.953 -16.672 -1.858 1 97.69 85 PHE A C 1
ATOM 617 O O . PHE A 1 85 ? 6.586 -16.016 -2.834 1 97.69 85 PHE A O 1
ATOM 624 N N . VAL A 1 86 ? 7.547 -17.891 -1.962 1 97.94 86 VAL A N 1
ATOM 625 C CA . VAL A 1 86 ? 7.715 -18.625 -3.209 1 97.94 86 VAL A CA 1
ATOM 626 C C . VAL A 1 86 ? 7.188 -20.047 -3.043 1 97.94 86 VAL A C 1
ATOM 628 O O . VAL A 1 86 ? 7.527 -20.734 -2.074 1 97.94 86 VAL A O 1
ATOM 631 N N . CYS A 1 87 ? 6.395 -20.422 -4.004 1 98.5 87 CYS A N 1
ATOM 632 C CA . CYS A 1 87 ? 5.805 -21.75 -3.953 1 98.5 87 CYS A CA 1
ATOM 633 C C . CYS A 1 87 ? 5.91 -22.453 -5.305 1 98.5 87 CYS A C 1
ATOM 635 O O . CYS A 1 87 ? 5.844 -21.797 -6.352 1 98.5 87 CYS A O 1
ATOM 637 N N . ASN A 1 88 ? 6.043 -23.766 -5.246 1 98.19 88 ASN A N 1
ATOM 638 C CA . ASN A 1 88 ? 5.957 -24.625 -6.426 1 98.19 88 ASN A CA 1
ATOM 639 C C . ASN A 1 88 ? 4.566 -25.219 -6.582 1 98.19 88 ASN A C 1
ATOM 641 O O . ASN A 1 88 ? 3.957 -25.656 -5.602 1 98.19 88 ASN A O 1
ATOM 645 N N . GLY A 1 89 ? 4.09 -25.203 -7.871 1 97.25 89 GLY A N 1
ATOM 646 C CA . GLY A 1 89 ? 2.779 -25.766 -8.148 1 97.25 89 GLY A CA 1
ATOM 647 C C . GLY A 1 89 ? 2.83 -26.984 -9.031 1 97.25 89 GLY A C 1
ATOM 648 O O . GLY A 1 89 ? 3.906 -27.391 -9.484 1 97.25 89 GLY A O 1
ATOM 649 N N . PRO A 1 90 ? 1.666 -27.547 -9.156 1 96.31 90 PRO A N 1
ATOM 650 C CA . PRO A 1 90 ? 1.596 -28.656 -10.102 1 96.31 90 PRO A CA 1
ATOM 651 C C . PRO A 1 90 ? 1.831 -28.219 -11.547 1 96.31 90 PRO A C 1
ATOM 653 O O . PRO A 1 90 ? 1.723 -27.031 -11.867 1 96.31 90 PRO A O 1
ATOM 656 N N . ASN A 1 91 ? 2.232 -29.078 -12.367 1 94.69 91 ASN A N 1
ATOM 657 C CA . ASN A 1 91 ? 2.449 -28.844 -13.789 1 94.69 91 ASN A CA 1
ATOM 658 C C . ASN A 1 91 ? 3.549 -27.812 -14.023 1 94.69 91 ASN A C 1
ATOM 660 O O . ASN A 1 91 ? 3.422 -26.953 -14.898 1 94.69 91 ASN A O 1
ATOM 664 N N . LYS A 1 92 ? 4.555 -27.828 -13.172 1 96.75 92 LYS A N 1
ATOM 665 C CA . LYS A 1 92 ? 5.762 -27.016 -13.297 1 96.75 92 LYS A CA 1
ATOM 666 C C . LYS A 1 92 ? 5.434 -25.531 -13.258 1 96.75 92 LYS A C 1
ATOM 668 O O . LYS A 1 92 ? 5.938 -24.75 -14.078 1 96.75 92 LYS A O 1
ATOM 673 N N . THR A 1 93 ? 4.48 -25.25 -12.344 1 97.81 93 THR A N 1
ATOM 674 C CA . THR A 1 93 ? 4.16 -23.844 -12.141 1 97.81 93 THR A CA 1
ATOM 675 C C . THR A 1 93 ? 4.777 -23.328 -10.844 1 97.81 93 THR A C 1
ATOM 677 O O . THR A 1 93 ? 5.16 -24.125 -9.977 1 97.81 93 THR A O 1
ATOM 680 N N . ALA A 1 94 ? 4.91 -22 -10.742 1 98.06 94 ALA A N 1
ATOM 681 C CA . ALA A 1 94 ? 5.348 -21.328 -9.523 1 98.06 94 ALA A CA 1
ATOM 682 C C . ALA A 1 94 ? 4.461 -20.125 -9.211 1 98.06 94 ALA A C 1
ATOM 684 O O . ALA A 1 94 ? 3.867 -19.531 -10.109 1 98.06 94 ALA A O 1
ATOM 685 N N . ALA A 1 95 ? 4.324 -19.828 -7.938 1 98.5 95 ALA A N 1
ATOM 686 C CA . ALA A 1 95 ? 3.705 -18.594 -7.457 1 98.5 95 ALA A CA 1
ATOM 687 C C . ALA A 1 95 ? 4.648 -17.844 -6.531 1 98.5 95 ALA A C 1
ATOM 689 O O . ALA A 1 95 ? 5.285 -18.438 -5.656 1 98.5 95 ALA A O 1
ATOM 690 N N . VAL A 1 96 ? 4.734 -16.547 -6.762 1 98.25 96 VAL A N 1
ATOM 691 C CA . VAL A 1 96 ? 5.512 -15.641 -5.914 1 98.25 96 VAL A CA 1
ATOM 692 C C . VAL A 1 96 ? 4.609 -14.547 -5.359 1 98.25 96 VAL A C 1
ATOM 694 O O . VAL A 1 96 ? 3.902 -13.875 -6.113 1 98.25 96 VAL A O 1
ATOM 697 N N . GLY A 1 97 ? 4.648 -14.367 -4.066 1 97.62 97 GLY A N 1
ATOM 698 C CA . GLY A 1 97 ? 3.854 -13.32 -3.434 1 97.62 97 GLY A CA 1
ATOM 699 C C . GLY A 1 97 ? 4.695 -12.25 -2.768 1 97.62 97 GLY A C 1
ATOM 700 O O . GLY A 1 97 ? 5.742 -12.547 -2.189 1 97.62 97 GLY A O 1
ATOM 701 N N . VAL A 1 98 ? 4.262 -11.062 -2.885 1 94.88 98 VAL A N 1
ATOM 702 C CA . VAL A 1 98 ? 4.887 -9.906 -2.248 1 94.88 98 VAL A CA 1
ATOM 703 C C . VAL A 1 98 ? 3.879 -9.211 -1.343 1 94.88 98 VAL A C 1
ATOM 705 O O . VAL A 1 98 ? 2.791 -8.828 -1.789 1 94.88 98 VAL A O 1
ATOM 708 N N . VAL A 1 99 ? 4.234 -9.078 -0.115 1 91.25 99 VAL A N 1
ATOM 709 C CA . VAL A 1 99 ? 3.406 -8.352 0.841 1 91.25 99 VAL A CA 1
ATOM 710 C C . VAL A 1 99 ? 3.801 -6.875 0.845 1 91.25 99 VAL A C 1
ATOM 712 O O . VAL A 1 99 ? 4.957 -6.535 1.102 1 91.25 99 VAL A O 1
ATOM 715 N N . CYS A 1 100 ? 2.877 -6.086 0.583 1 86.75 100 CYS A N 1
ATOM 716 C CA . CYS A 1 100 ? 3.084 -4.641 0.599 1 86.75 100 CYS A CA 1
ATOM 717 C C . CYS A 1 100 ? 2.645 -4.043 1.929 1 86.75 100 CYS A C 1
ATOM 719 O O . CYS A 1 100 ? 1.5 -4.227 2.348 1 86.75 100 CYS A O 1
ATOM 721 N N . PRO A 1 101 ? 3.484 -3.34 2.559 1 82.38 101 PRO A N 1
ATOM 722 C CA . PRO A 1 101 ? 3.148 -2.848 3.898 1 82.38 101 PRO A CA 1
ATOM 723 C C . PRO A 1 101 ? 2.08 -1.758 3.875 1 82.38 101 PRO A C 1
ATOM 725 O O . PRO A 1 101 ? 1.945 -1.039 2.883 1 82.38 101 PRO A O 1
ATOM 728 N N . LYS A 1 102 ? 1.367 -1.671 5.004 1 85.38 102 LYS A N 1
ATOM 729 C CA . LYS A 1 102 ? 0.47 -0.546 5.25 1 85.38 102 LYS A CA 1
ATOM 730 C C . LYS A 1 102 ? 1.244 0.766 5.34 1 85.38 102 LYS A C 1
ATOM 732 O O . LYS A 1 102 ? 2.33 0.814 5.922 1 85.38 102 LYS A O 1
ATOM 737 N N . THR A 1 103 ? 0.72 1.792 4.734 1 89.12 103 THR A N 1
ATOM 738 C CA . THR A 1 103 ? 1.328 3.113 4.836 1 89.12 103 THR A CA 1
ATOM 739 C C . THR A 1 103 ? 0.288 4.16 5.23 1 89.12 103 THR A C 1
ATOM 741 O O . THR A 1 103 ? -0.913 3.881 5.219 1 89.12 103 THR A O 1
ATOM 744 N N . VAL A 1 104 ? 0.746 5.246 5.688 1 93.19 104 VAL A N 1
ATOM 745 C CA . VAL A 1 104 ? -0.084 6.402 6.004 1 93.19 104 VAL A CA 1
ATOM 746 C C . VAL A 1 104 ? 0.444 7.633 5.27 1 93.19 104 VAL A C 1
ATOM 748 O O . VAL A 1 104 ? 1.641 7.926 5.32 1 93.19 104 VAL A O 1
ATOM 751 N N . VAL A 1 105 ? -0.447 8.281 4.57 1 94.81 105 VAL A N 1
ATOM 752 C CA . VAL A 1 105 ? -0.142 9.555 3.941 1 94.81 105 VAL A CA 1
ATOM 753 C C . VAL A 1 105 ? -0.788 10.695 4.734 1 94.81 105 VAL A C 1
ATOM 755 O O . VAL A 1 105 ? -1.988 10.656 5.012 1 94.81 105 VAL A O 1
ATOM 758 N N . VAL A 1 106 ? -0.026 11.68 5.078 1 98.06 106 VAL A N 1
ATOM 759 C CA . VAL A 1 106 ? -0.549 12.844 5.785 1 98.06 106 VAL A CA 1
ATOM 760 C C . VAL A 1 106 ? -0.311 14.102 4.953 1 98.06 106 VAL A C 1
ATOM 762 O O . VAL A 1 106 ? 0.824 14.398 4.574 1 98.06 106 VAL A O 1
ATOM 765 N N . ALA A 1 107 ? -1.321 14.82 4.695 1 98.5 107 ALA A N 1
ATOM 766 C CA . ALA A 1 107 ? -1.253 16.094 3.998 1 98.5 107 ALA A CA 1
ATOM 767 C C . ALA A 1 107 ? -1.553 17.25 4.945 1 98.5 107 ALA A C 1
ATOM 769 O O . ALA A 1 107 ? -2.449 17.156 5.789 1 98.5 107 ALA A O 1
ATOM 770 N N . MET A 1 108 ? -0.881 18.312 4.746 1 98.62 108 MET A N 1
ATOM 771 C CA . MET A 1 108 ? -1.049 19.5 5.582 1 98.62 108 MET A CA 1
ATOM 772 C C . MET A 1 108 ? -1.25 20.75 4.727 1 98.62 108 MET A C 1
ATOM 774 O O . MET A 1 108 ? -0.649 20.875 3.658 1 98.62 108 MET A O 1
ATOM 778 N N . GLY A 1 109 ? -2.092 21.672 5.215 1 98.38 109 GLY A N 1
ATOM 779 C CA . GLY A 1 109 ? -2.352 22.953 4.586 1 98.38 109 GLY A CA 1
ATOM 780 C C . GLY A 1 109 ? -3.168 23.891 5.457 1 98.38 109 GLY A C 1
ATOM 781 O O . GLY A 1 109 ? -3.15 23.781 6.684 1 98.38 109 GLY A O 1
ATOM 782 N N . LYS A 1 110 ? -3.865 24.766 4.805 1 97.44 110 LYS A N 1
ATOM 783 C CA . LYS A 1 110 ? -4.656 25.75 5.535 1 97.44 110 LYS A CA 1
ATOM 784 C C . LYS A 1 110 ? -5.957 25.141 6.051 1 97.44 110 LYS A C 1
ATOM 786 O O . LYS A 1 110 ? -6.594 24.344 5.355 1 97.44 110 LYS A O 1
ATOM 791 N N . LEU A 1 111 ? -6.391 25.641 7.188 1 97.44 111 LEU A N 1
ATOM 792 C CA . LEU A 1 111 ? -7.582 25.109 7.848 1 97.44 111 LEU A CA 1
ATOM 793 C C . LEU A 1 111 ? -8.82 25.312 6.98 1 97.44 111 LEU A C 1
ATOM 795 O O . LEU A 1 111 ? -9.672 24.438 6.875 1 97.44 111 LEU A O 1
ATOM 799 N N . GLU A 1 112 ? -8.867 26.406 6.34 1 97.31 112 GLU A N 1
ATOM 800 C CA . GLU A 1 112 ? -10.047 26.75 5.547 1 97.31 112 GLU A CA 1
ATOM 801 C C . GLU A 1 112 ? -10.148 25.875 4.301 1 97.31 112 GLU A C 1
ATOM 803 O O . GLU A 1 112 ? -11.188 25.859 3.637 1 97.31 112 GLU A O 1
ATOM 808 N N . GLN A 1 113 ? -9.109 25.078 4.059 1 96.75 113 GLN A N 1
ATOM 809 C CA . GLN A 1 113 ? -9.086 24.219 2.883 1 96.75 113 GLN A CA 1
ATOM 810 C C . GLN A 1 113 ? -9.094 22.75 3.281 1 96.75 113 GLN A C 1
ATOM 812 O O . GLN A 1 113 ? -8.773 21.875 2.471 1 96.75 113 GLN A O 1
ATOM 817 N N . ALA A 1 114 ? -9.453 22.422 4.461 1 95.88 114 ALA A N 1
ATOM 818 C CA . ALA A 1 114 ? -9.375 21.062 4.98 1 95.88 114 ALA A CA 1
ATOM 819 C C . ALA A 1 114 ? -10.172 20.094 4.105 1 95.88 114 ALA A C 1
ATOM 821 O O . ALA A 1 114 ? -9.703 18.984 3.809 1 95.88 114 ALA A O 1
ATOM 822 N N . ARG A 1 115 ? -11.312 20.516 3.693 1 95.56 115 ARG A N 1
ATOM 823 C CA . ARG A 1 115 ? -12.156 19.641 2.881 1 95.56 115 ARG A CA 1
ATOM 824 C C . ARG A 1 115 ? -11.539 19.406 1.509 1 95.56 115 ARG A C 1
ATOM 826 O O . ARG A 1 115 ? -11.516 18.266 1.021 1 95.56 115 ARG A O 1
ATOM 833 N N . THR A 1 116 ? -11.016 20.438 0.894 1 97.19 116 THR A N 1
ATOM 834 C CA . THR A 1 116 ? -10.406 20.297 -0.423 1 97.19 116 THR A CA 1
ATOM 835 C C . THR A 1 116 ? -9.094 19.516 -0.334 1 97.19 116 THR A C 1
ATOM 837 O O . THR A 1 116 ? -8.758 18.75 -1.247 1 97.19 116 THR A O 1
ATOM 840 N N . ILE A 1 117 ? -8.391 19.641 0.783 1 97.44 117 ILE A N 1
ATOM 841 C CA . ILE A 1 117 ? -7.176 18.875 1.027 1 97.44 117 ILE A CA 1
ATOM 842 C C . ILE A 1 117 ? -7.52 17.391 1.117 1 97.44 117 ILE A C 1
ATOM 844 O O . ILE A 1 117 ? -6.875 16.547 0.475 1 97.44 117 ILE A O 1
ATOM 848 N N . SER A 1 118 ? -8.547 17.078 1.868 1 96.06 118 SER A N 1
ATOM 849 C CA . SER A 1 118 ? -9.016 15.703 2.023 1 96.06 118 SER A CA 1
ATOM 850 C C . SER A 1 118 ? -9.344 15.078 0.672 1 96.06 118 SER A C 1
ATOM 852 O O . SER A 1 118 ? -8.859 13.984 0.357 1 96.06 118 SER A O 1
ATOM 854 N N . ALA A 1 119 ? -10.094 15.797 -0.142 1 95.31 119 ALA A N 1
ATOM 855 C CA . ALA A 1 119 ? -10.492 15.289 -1.452 1 95.31 119 ALA A CA 1
ATOM 856 C C . ALA A 1 119 ? -9.281 15.109 -2.363 1 95.31 119 ALA A C 1
ATOM 858 O O . ALA A 1 119 ? -9.164 14.094 -3.051 1 95.31 119 ALA A O 1
ATOM 859 N N . ALA A 1 120 ? -8.367 16.078 -2.34 1 95.69 120 ALA A N 1
ATOM 860 C CA . ALA A 1 120 ? -7.211 16.078 -3.229 1 95.69 120 ALA A CA 1
ATOM 861 C C . ALA A 1 120 ? -6.25 14.938 -2.881 1 95.69 120 ALA A C 1
ATOM 863 O O . ALA A 1 120 ? -5.797 14.211 -3.766 1 95.69 120 ALA A O 1
ATOM 864 N N . ILE A 1 121 ? -5.953 14.797 -1.558 1 94.44 121 ILE A N 1
ATOM 865 C CA . ILE A 1 121 ? -4.98 13.773 -1.188 1 94.44 121 ILE A CA 1
ATOM 866 C C . ILE A 1 121 ? -5.598 12.391 -1.362 1 94.44 121 ILE A C 1
ATOM 868 O O . ILE A 1 121 ? -4.914 11.438 -1.754 1 94.44 121 ILE A O 1
ATOM 872 N N . GLY A 1 122 ? -6.898 12.219 -1.05 1 90.94 122 GLY A N 1
ATOM 873 C CA . GLY A 1 122 ? -7.598 10.969 -1.332 1 90.94 122 GLY A CA 1
ATOM 874 C C . GLY A 1 122 ? -7.508 10.555 -2.789 1 90.94 122 GLY A C 1
ATOM 875 O O . GLY A 1 122 ? -7.238 9.391 -3.092 1 90.94 122 GLY A O 1
ATOM 876 N N . LYS A 1 123 ? -7.738 11.547 -3.621 1 88.31 123 LYS A N 1
ATOM 877 C CA . LYS A 1 123 ? -7.66 11.289 -5.055 1 88.31 123 LYS A CA 1
ATOM 878 C C . LYS A 1 123 ? -6.242 10.898 -5.469 1 88.31 123 LYS A C 1
ATOM 880 O O . LYS A 1 123 ? -6.055 9.969 -6.254 1 88.31 123 LYS A O 1
ATOM 885 N N . ALA A 1 124 ? -5.285 11.586 -4.992 1 88.06 124 ALA A N 1
ATOM 886 C CA . ALA A 1 124 ? -3.895 11.312 -5.34 1 88.06 124 ALA A CA 1
ATOM 887 C C . ALA A 1 124 ? -3.484 9.914 -4.883 1 88.06 124 ALA A C 1
ATOM 889 O O . ALA A 1 124 ? -2.834 9.18 -5.629 1 88.06 124 ALA A O 1
ATOM 890 N N . VAL A 1 125 ? -3.879 9.555 -3.654 1 85.56 125 VAL A N 1
ATOM 891 C CA . VAL A 1 125 ? -3.574 8.234 -3.115 1 85.56 125 VAL A CA 1
ATOM 892 C C . VAL A 1 125 ? -4.293 7.164 -3.934 1 85.56 125 VAL A C 1
ATOM 894 O O . VAL A 1 125 ? -3.717 6.121 -4.246 1 85.56 125 VAL A O 1
ATOM 897 N N . SER A 1 126 ? -5.551 7.496 -4.195 1 77.62 126 SER A N 1
ATOM 898 C CA . SER A 1 126 ? -6.328 6.559 -5.004 1 77.62 126 SER A CA 1
ATOM 899 C C . SER A 1 126 ? -5.707 6.371 -6.383 1 77.62 126 SER A C 1
ATOM 901 O O . SER A 1 126 ? -5.715 5.27 -6.93 1 77.62 126 SER A O 1
ATOM 903 N N . ALA A 1 127 ? -5.277 7.52 -6.895 1 65.75 127 ALA A N 1
ATOM 904 C CA . ALA A 1 127 ? -4.645 7.457 -8.211 1 65.75 127 ALA A CA 1
ATOM 905 C C . ALA A 1 127 ? -3.402 6.57 -8.18 1 65.75 127 ALA A C 1
ATOM 907 O O . ALA A 1 127 ? -3.102 5.879 -9.156 1 65.75 127 ALA A O 1
ATOM 908 N N . VAL A 1 128 ? -2.82 6.723 -6.996 1 61.56 128 VAL A N 1
ATOM 909 C CA . VAL A 1 128 ? -1.658 5.859 -6.816 1 61.56 128 VAL A CA 1
ATOM 910 C C . VAL A 1 128 ? -2.109 4.406 -6.68 1 61.56 128 VAL A C 1
ATOM 912 O O . VAL A 1 128 ? -1.467 3.498 -7.215 1 61.56 128 VAL A O 1
ATOM 915 N N . ASN A 1 129 ? -3.264 4.391 -5.887 1 55.25 129 ASN A N 1
ATOM 916 C CA . ASN A 1 129 ? -3.863 3.066 -5.746 1 55.25 129 ASN A CA 1
ATOM 917 C C . ASN A 1 129 ? -4.492 2.594 -7.051 1 55.25 129 ASN A C 1
ATOM 919 O O . ASN A 1 129 ? -4.582 1.392 -7.305 1 55.25 129 ASN A O 1
ATOM 923 N N . GLU A 1 130 ? -5.199 3.535 -7.695 1 49.03 130 GLU A N 1
ATOM 924 C CA . GLU A 1 130 ? -5.691 3.203 -9.031 1 49.03 130 GLU A CA 1
ATOM 925 C C . GLU A 1 130 ? -4.566 2.684 -9.922 1 49.03 130 GLU A C 1
ATOM 927 O O . GLU A 1 130 ? -4.797 1.858 -10.805 1 49.03 130 GLU A O 1
ATOM 932 N N . TYR A 1 131 ? -3.514 3.229 -9.5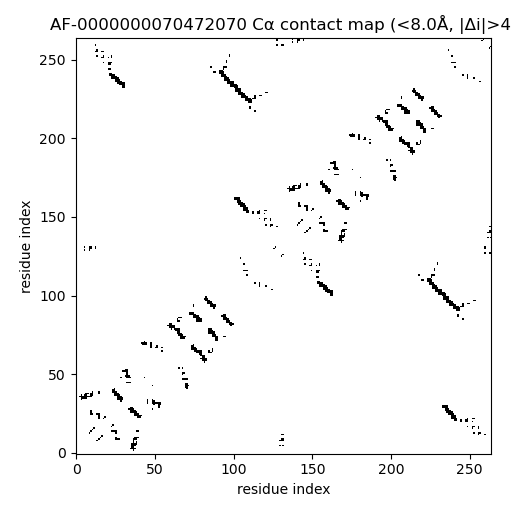47 1 46.12 131 TYR A N 1
ATOM 933 C CA . TYR A 1 131 ? -2.459 2.592 -10.32 1 46.12 131 TYR A CA 1
ATOM 934 C C . TYR A 1 131 ? -1.999 1.298 -9.664 1 46.12 131 TYR A C 1
ATOM 936 O O . TYR A 1 131 ? -1.496 0.394 -10.336 1 46.12 131 TYR A O 1
ATOM 944 N N . LEU A 1 132 ? -2.34 1.33 -8.32 1 40.31 132 LEU A N 1
ATOM 945 C CA . LEU A 1 132 ? -2.086 0.059 -7.656 1 40.31 132 LEU A CA 1
ATOM 946 C C . LEU A 1 132 ? -3.256 -0.9 -7.852 1 40.31 132 LEU A C 1
ATOM 948 O O . LEU A 1 132 ? -4.414 -0.476 -7.875 1 40.31 132 LEU A O 1
ATOM 952 N N . MET B 1 1 ? 21.047 16.062 6.016 1 39.72 1 MET B N 1
ATOM 953 C CA . MET B 1 1 ? 20.234 14.945 6.492 1 39.72 1 MET B CA 1
ATOM 954 C C . MET B 1 1 ? 19.719 14.117 5.328 1 39.72 1 MET B C 1
ATOM 956 O O . MET B 1 1 ? 19.359 14.656 4.281 1 39.72 1 MET B O 1
ATOM 960 N N . ALA B 1 2 ? 20.062 12.93 5.195 1 49.88 2 ALA B N 1
ATOM 961 C CA . ALA B 1 2 ? 19.828 12.086 4.027 1 49.88 2 ALA B CA 1
ATOM 962 C C . ALA B 1 2 ? 18.359 12.102 3.627 1 49.88 2 ALA B C 1
ATOM 964 O O . ALA B 1 2 ? 17.484 12.039 4.484 1 49.88 2 ALA B O 1
ATOM 965 N N . THR B 1 3 ? 18.078 12.734 2.549 1 79.06 3 THR B N 1
ATOM 96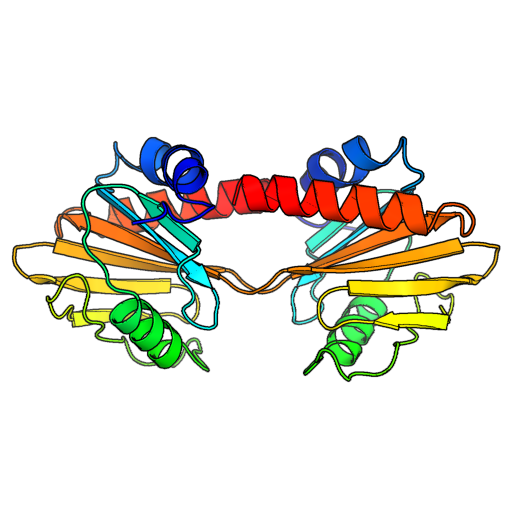6 C CA . THR B 1 3 ? 16.703 12.844 2.059 1 79.06 3 THR B CA 1
ATOM 967 C C . THR B 1 3 ? 16 11.492 2.09 1 79.06 3 THR B C 1
ATOM 969 O O . THR B 1 3 ? 16.609 10.461 1.81 1 79.06 3 THR B O 1
ATOM 972 N N . LEU B 1 4 ? 14.82 11.414 2.678 1 88.88 4 LEU B N 1
ATOM 973 C CA . LEU B 1 4 ? 14.016 10.203 2.717 1 88.88 4 LEU B CA 1
ATOM 974 C C . LEU B 1 4 ? 13.859 9.609 1.321 1 88.88 4 LEU B C 1
ATOM 976 O O . LEU B 1 4 ? 13.797 10.344 0.334 1 88.88 4 LEU B O 1
ATOM 980 N N . PRO B 1 5 ? 14.023 8.344 1.23 1 81.62 5 PRO B N 1
ATOM 981 C CA . PRO B 1 5 ? 14.133 7.688 -0.075 1 81.62 5 PRO B CA 1
ATOM 982 C C . PRO B 1 5 ? 12.961 8.008 -0.996 1 81.62 5 PRO B C 1
ATOM 984 O O . PRO B 1 5 ? 13.117 8.023 -2.219 1 81.62 5 PRO B O 1
ATOM 987 N N . TRP B 1 6 ? 11.852 8.297 -0.395 1 86.19 6 TRP B N 1
ATOM 988 C CA . TRP B 1 6 ? 10.672 8.461 -1.239 1 86.19 6 TRP B CA 1
ATOM 989 C C . TRP B 1 6 ? 10.289 9.93 -1.358 1 86.19 6 TRP B C 1
ATOM 991 O O . TRP B 1 6 ? 9.219 10.258 -1.877 1 86.19 6 TRP B O 1
ATOM 1001 N N . THR B 1 7 ? 11.062 10.789 -0.942 1 91.19 7 THR B N 1
ATOM 1002 C CA . THR B 1 7 ? 10.727 12.203 -0.895 1 91.19 7 THR B CA 1
ATOM 1003 C C . THR B 1 7 ? 10.438 12.742 -2.295 1 91.19 7 THR B C 1
ATOM 1005 O O . THR B 1 7 ? 9.469 13.469 -2.496 1 91.19 7 THR B O 1
ATOM 1008 N N . GLN B 1 8 ? 11.195 12.328 -3.23 1 86.25 8 GLN B N 1
ATOM 1009 C CA . GLN B 1 8 ? 11 12.82 -4.59 1 86.25 8 GLN B CA 1
ATOM 1010 C C . GLN B 1 8 ? 9.688 12.312 -5.172 1 86.25 8 GLN B C 1
ATOM 1012 O O . GLN B 1 8 ? 8.977 13.047 -5.855 1 86.25 8 GLN B O 1
ATOM 1017 N N . TRP B 1 9 ? 9.445 11.148 -4.902 1 84.5 9 TRP B N 1
ATOM 1018 C CA . TRP B 1 9 ? 8.188 10.578 -5.379 1 84.5 9 TRP B CA 1
ATOM 1019 C C . TRP B 1 9 ? 6.996 11.25 -4.699 1 84.5 9 TRP B C 1
ATOM 1021 O O . TRP B 1 9 ? 6.012 11.594 -5.359 1 84.5 9 TRP B O 1
ATOM 1031 N N . VAL B 1 10 ? 7.074 11.438 -3.471 1 90.62 10 VAL B N 1
ATOM 1032 C CA . VAL B 1 10 ? 6.02 12.102 -2.719 1 90.62 10 VAL B CA 1
ATOM 1033 C C . VAL B 1 10 ? 5.793 13.508 -3.279 1 90.62 10 VAL B C 1
ATOM 1035 O O . VAL B 1 10 ? 4.652 13.93 -3.475 1 90.62 10 VAL B O 1
ATOM 1038 N N . GLN B 1 11 ? 6.848 14.164 -3.582 1 92.44 11 GLN B N 1
ATOM 1039 C CA . GLN B 1 11 ? 6.77 15.5 -4.172 1 92.44 11 GLN B CA 1
ATOM 1040 C C . GLN B 1 11 ? 6.008 15.469 -5.496 1 92.44 11 GLN B C 1
ATOM 1042 O O . GLN B 1 11 ? 5.121 16.297 -5.723 1 92.44 11 GLN B O 1
ATOM 1047 N N . GLY B 1 12 ? 6.312 14.578 -6.297 1 88.5 12 GLY B N 1
ATOM 1048 C CA . GLY B 1 12 ? 5.77 14.539 -7.645 1 88.5 12 GLY B CA 1
ATOM 1049 C C . GLY B 1 12 ? 4.395 13.898 -7.715 1 88.5 12 GLY B C 1
ATOM 1050 O O . GLY B 1 12 ? 3.512 14.391 -8.422 1 88.5 12 GLY B O 1
ATOM 1051 N N . ALA B 1 13 ? 4.094 12.82 -6.973 1 85.38 13 ALA B N 1
ATOM 1052 C CA . ALA B 1 13 ? 2.893 12.008 -7.129 1 85.38 13 ALA B CA 1
ATOM 1053 C C . ALA B 1 13 ? 1.783 12.477 -6.191 1 85.38 13 ALA B C 1
ATOM 1055 O O . ALA B 1 13 ? 0.599 12.273 -6.469 1 85.38 13 ALA B O 1
ATOM 1056 N N . LEU B 1 14 ? 2.217 13.109 -5.121 1 91.5 14 LEU B N 1
ATOM 1057 C CA . LEU B 1 14 ? 1.21 13.414 -4.113 1 91.5 14 LEU B CA 1
ATOM 1058 C C . LEU B 1 14 ? 1.101 14.914 -3.889 1 91.5 14 LEU B C 1
ATOM 1060 O O . LEU B 1 14 ? 0.02 15.492 -4.031 1 91.5 14 LEU B O 1
ATOM 1064 N N . LEU B 1 15 ? 2.184 15.586 -3.701 1 96.56 15 LEU B N 1
ATOM 1065 C CA . LEU B 1 15 ? 2.129 17 -3.369 1 96.56 15 LEU B CA 1
ATOM 1066 C C . LEU B 1 15 ? 1.818 17.844 -4.605 1 96.56 15 LEU B C 1
ATOM 1068 O O . LEU B 1 15 ? 0.895 18.656 -4.59 1 96.56 15 LEU B O 1
ATOM 1072 N N . ALA B 1 16 ? 2.555 17.609 -5.652 1 95.25 16 ALA B N 1
ATOM 1073 C CA . ALA B 1 16 ? 2.428 18.453 -6.836 1 95.25 16 ALA B CA 1
ATOM 1074 C C . ALA B 1 16 ? 0.999 18.438 -7.367 1 95.25 16 ALA B C 1
ATOM 1076 O O . ALA B 1 16 ? 0.385 19.484 -7.547 1 95.25 16 ALA B O 1
ATOM 1077 N N . PRO B 1 17 ? 0.373 17.328 -7.484 1 93.12 17 PRO B N 1
ATOM 1078 C CA . PRO B 1 17 ? -0.989 17.328 -8.023 1 93.12 17 PRO B CA 1
ATOM 1079 C C . PRO B 1 17 ? -2.014 17.891 -7.039 1 93.12 17 PRO B C 1
ATOM 1081 O O . PRO B 1 17 ? -3.137 18.203 -7.426 1 93.12 17 PRO B O 1
ATOM 1084 N N . SER B 1 18 ? -1.669 17.984 -5.785 1 96.62 18 SER B N 1
ATOM 1085 C CA . SER B 1 18 ? -2.617 18.406 -4.754 1 96.62 18 SER B CA 1
ATOM 1086 C C . SER B 1 18 ? -2.395 19.859 -4.352 1 96.62 18 SER B C 1
ATOM 1088 O O . SER B 1 18 ? -3.188 20.422 -3.598 1 96.62 18 SER B O 1
ATOM 1090 N N . ALA B 1 19 ? -1.379 20.469 -4.852 1 97.31 19 ALA B N 1
ATOM 1091 C CA . ALA B 1 19 ? -0.962 21.797 -4.41 1 97.31 19 ALA B CA 1
ATOM 1092 C C . ALA B 1 19 ? -2.035 22.844 -4.723 1 97.31 19 ALA B C 1
ATOM 1094 O O . ALA B 1 19 ? -2.291 23.734 -3.912 1 97.31 19 ALA B O 1
ATOM 1095 N N . ALA B 1 20 ? -2.652 22.688 -5.82 1 96.44 20 ALA B N 1
ATOM 1096 C CA . ALA B 1 20 ? -3.672 23.656 -6.23 1 96.44 20 ALA B CA 1
ATOM 1097 C C . ALA B 1 20 ? -4.875 23.609 -5.293 1 96.44 20 ALA B C 1
ATOM 1099 O O . ALA B 1 20 ? -5.633 24.578 -5.203 1 96.44 20 ALA B O 1
ATOM 1100 N N . SER B 1 21 ? -4.969 22.5 -4.57 1 96.81 21 SER B N 1
ATOM 1101 C CA . SER B 1 21 ? -6.102 22.328 -3.666 1 96.81 21 SER B CA 1
ATOM 1102 C C . SER B 1 21 ? -5.727 22.703 -2.236 1 96.81 21 SER B C 1
ATOM 1104 O O . SER B 1 21 ? -6.477 22.422 -1.299 1 96.81 21 SER B O 1
ATOM 1106 N N . GLY B 1 22 ? -4.523 23.25 -2.064 1 96.81 22 GLY B N 1
ATOM 1107 C CA . GLY B 1 22 ? -4.168 23.797 -0.766 1 96.81 22 GLY B CA 1
ATOM 1108 C C . GLY B 1 22 ? -3.164 22.953 -0.01 1 96.81 22 GLY B C 1
ATOM 1109 O O . GLY B 1 22 ? -2.746 23.312 1.094 1 96.81 22 GLY B O 1
ATOM 1110 N N . VAL B 1 23 ? -2.832 21.828 -0.565 1 98.44 23 VAL B N 1
ATOM 1111 C CA . VAL B 1 23 ? -1.851 20.984 0.114 1 98.44 23 VAL B CA 1
ATOM 1112 C C . VAL B 1 23 ? -0.476 21.641 0.054 1 98.44 23 VAL B C 1
ATOM 1114 O O . VAL B 1 23 ? 0.006 22 -1.026 1 98.44 23 VAL B O 1
ATOM 1117 N N . GLU B 1 24 ? 0.107 21.766 1.176 1 98.44 24 GLU B N 1
ATOM 1118 C CA . GLU B 1 24 ? 1.387 22.469 1.256 1 98.44 24 GLU B CA 1
ATOM 1119 C C . GLU B 1 24 ? 2.527 21.5 1.549 1 98.44 24 GLU B C 1
ATOM 1121 O O . GLU B 1 24 ? 3.686 21.781 1.24 1 98.44 24 GLU B O 1
ATOM 1126 N N . ALA B 1 25 ? 2.256 20.406 2.176 1 98.56 25 ALA B N 1
ATOM 1127 C CA . ALA B 1 25 ? 3.252 19.375 2.5 1 98.56 25 ALA B CA 1
ATOM 1128 C C . ALA B 1 25 ? 2.613 18 2.598 1 98.56 25 ALA B C 1
ATOM 1130 O O . ALA B 1 25 ? 1.421 17.875 2.885 1 98.56 25 ALA B O 1
ATOM 1131 N N . VAL B 1 26 ? 3.373 16.984 2.336 1 97.88 26 VAL B N 1
ATOM 1132 C CA . VAL B 1 26 ? 2.902 15.609 2.42 1 97.88 26 VAL B CA 1
ATOM 1133 C C . VAL B 1 26 ? 3.967 14.742 3.088 1 97.88 26 VAL B C 1
ATOM 1135 O O . VAL B 1 26 ? 5.145 14.812 2.736 1 97.88 26 VAL B O 1
ATOM 1138 N N . LEU B 1 27 ? 3.521 13.93 4.07 1 97.56 27 LEU B N 1
ATOM 1139 C CA . LEU B 1 27 ? 4.332 12.953 4.777 1 97.56 27 LEU B CA 1
ATOM 1140 C C . LEU B 1 27 ? 3.869 11.531 4.461 1 97.56 27 LEU B C 1
ATOM 1142 O O . LEU B 1 27 ? 2.668 11.258 4.441 1 97.56 27 LEU B O 1
ATOM 1146 N N . LEU B 1 28 ? 4.82 10.695 4.156 1 94 28 LEU B N 1
ATOM 1147 C CA . LEU B 1 28 ? 4.586 9.266 3.973 1 94 28 LEU B CA 1
ATOM 1148 C C . LEU B 1 28 ? 5.316 8.461 5.039 1 94 28 LEU B C 1
ATOM 1150 O O . LEU B 1 28 ? 6.539 8.555 5.168 1 94 28 LEU B O 1
ATOM 1154 N N . ILE B 1 29 ? 4.566 7.617 5.75 1 94.5 29 ILE B N 1
ATOM 1155 C CA . ILE B 1 29 ? 5.199 6.773 6.754 1 94.5 29 ILE B CA 1
ATOM 1156 C C . ILE B 1 29 ? 4.699 5.336 6.613 1 94.5 29 ILE B C 1
ATOM 1158 O O . ILE B 1 29 ? 3.641 5.098 6.023 1 94.5 29 ILE B O 1
ATOM 1162 N N . GLY B 1 30 ? 5.469 4.477 7.156 1 89.94 30 GLY B N 1
ATOM 1163 C CA . GLY B 1 30 ? 5.016 3.104 7.32 1 89.94 30 GLY B CA 1
ATOM 1164 C C . GLY B 1 30 ? 4.164 2.898 8.562 1 89.94 30 GLY B C 1
ATOM 1165 O O . GLY B 1 30 ? 4.059 3.793 9.398 1 89.94 30 GLY B O 1
ATOM 1166 N N . LYS B 1 31 ? 3.592 1.72 8.656 1 86.75 31 LYS B N 1
ATOM 1167 C CA . LYS B 1 31 ? 2.758 1.376 9.805 1 86.75 31 LYS B CA 1
ATOM 1168 C C . LYS B 1 31 ? 3.553 1.453 11.102 1 86.75 31 LYS B C 1
ATOM 1170 O O . LYS B 1 31 ? 2.998 1.758 12.164 1 86.75 31 LYS B O 1
ATOM 1175 N N . ASP B 1 32 ? 4.812 1.297 10.992 1 89.38 32 ASP B N 1
ATOM 1176 C CA . ASP B 1 32 ? 5.68 1.32 12.172 1 89.38 32 ASP B CA 1
ATOM 1177 C C . ASP B 1 32 ? 6.16 2.738 12.469 1 89.38 32 ASP B C 1
ATOM 1179 O O . ASP B 1 32 ? 6.934 2.953 13.406 1 89.38 32 ASP B O 1
ATOM 1183 N N . GLY B 1 33 ? 5.836 3.668 11.672 1 94.88 33 GLY B N 1
ATOM 1184 C CA . GLY B 1 33 ? 6.199 5.062 11.875 1 94.88 33 GLY B CA 1
ATOM 1185 C C . GLY B 1 33 ? 7.48 5.457 11.164 1 94.88 33 GLY B C 1
ATOM 1186 O O . GLY B 1 33 ? 7.91 6.609 11.25 1 94.88 33 GLY B O 1
ATOM 1187 N N . ALA B 1 34 ? 8.109 4.508 10.539 1 92.06 34 ALA B N 1
ATOM 1188 C CA . ALA B 1 34 ? 9.281 4.867 9.742 1 92.06 34 ALA B CA 1
ATOM 1189 C C . ALA B 1 34 ? 8.93 5.914 8.688 1 92.06 34 ALA B C 1
ATOM 1191 O O . ALA B 1 34 ? 7.93 5.781 7.98 1 92.06 34 ALA B O 1
ATOM 1192 N N . MET B 1 35 ? 9.75 6.945 8.594 1 94.31 35 MET B N 1
ATOM 1193 C CA . MET B 1 35 ? 9.523 7.973 7.574 1 94.31 35 MET B CA 1
ATOM 1194 C C . MET B 1 35 ? 10.133 7.551 6.242 1 94.31 35 MET B C 1
ATOM 1196 O O . MET B 1 35 ? 11.328 7.242 6.168 1 94.31 35 MET B O 1
ATOM 1200 N N . TRP B 1 36 ? 9.289 7.57 5.297 1 90.44 36 TRP B N 1
ATOM 1201 C CA . TRP B 1 36 ? 9.742 7.145 3.979 1 90.44 36 TRP B CA 1
ATOM 1202 C C . TRP B 1 36 ? 9.93 8.344 3.055 1 90.44 36 TRP B C 1
ATOM 1204 O O . TRP B 1 36 ? 10.844 8.359 2.223 1 90.44 36 TRP B O 1
ATOM 1214 N N . GLY B 1 37 ? 9.07 9.312 3.201 1 92.12 37 GLY B N 1
ATOM 1215 C CA . GLY B 1 37 ? 9.133 10.516 2.385 1 92.12 37 GLY B CA 1
ATOM 1216 C C . GLY B 1 37 ? 8.516 11.727 3.055 1 92.12 37 GLY B C 1
ATOM 1217 O O . GLY B 1 37 ? 7.535 11.602 3.793 1 92.12 37 GLY B O 1
ATOM 1218 N N . LEU B 1 38 ? 9.008 12.875 2.795 1 96.69 38 LEU B N 1
ATOM 1219 C CA . LEU B 1 38 ? 8.492 14.156 3.252 1 96.69 38 LEU B CA 1
ATOM 1220 C C . LEU B 1 38 ? 8.758 15.25 2.219 1 96.69 38 LEU B C 1
ATOM 1222 O O . LEU B 1 38 ? 9.914 15.547 1.906 1 96.69 38 LEU B O 1
ATOM 1226 N N . ALA B 1 39 ? 7.695 15.75 1.724 1 96.44 39 ALA B N 1
ATOM 1227 C CA . ALA B 1 39 ? 7.785 16.812 0.723 1 96.44 39 ALA B CA 1
ATOM 1228 C C . ALA B 1 39 ? 7.094 18.078 1.209 1 96.44 39 ALA B C 1
ATOM 1230 O O . ALA B 1 39 ? 6.07 18.016 1.894 1 96.44 39 ALA B O 1
ATOM 1231 N N . GLY B 1 40 ? 7.57 19.281 0.742 1 97.38 40 GLY B N 1
ATOM 1232 C CA . GLY B 1 40 ? 7.074 20.562 1.225 1 97.38 40 GLY B CA 1
ATOM 1233 C C . GLY B 1 40 ? 7.809 21.062 2.457 1 97.38 40 GLY B C 1
ATOM 1234 O O . GLY B 1 40 ? 8.734 20.406 2.939 1 97.38 40 GLY B O 1
ATOM 1235 N N . ASN B 1 41 ? 7.441 22.156 2.963 1 94.5 41 ASN B N 1
ATOM 1236 C CA . ASN B 1 41 ? 8.094 22.781 4.113 1 94.5 41 ASN B CA 1
ATOM 1237 C C . ASN B 1 41 ? 7.375 22.438 5.414 1 94.5 41 ASN B C 1
ATOM 1239 O O . ASN B 1 41 ? 6.57 23.219 5.914 1 94.5 41 ASN B O 1
ATOM 1243 N N . TRP B 1 42 ? 7.691 21.266 5.883 1 95.5 42 TRP B N 1
ATOM 1244 C CA . TRP B 1 42 ? 7.137 20.75 7.125 1 95.5 42 TRP B CA 1
ATOM 1245 C C . TRP B 1 42 ? 8.195 19.984 7.914 1 95.5 42 TRP B C 1
ATOM 1247 O O . TRP B 1 42 ? 8.844 19.078 7.379 1 95.5 42 TRP B O 1
ATOM 1257 N N . ASN B 1 43 ? 8.523 20.359 9.172 1 96.25 43 ASN B N 1
ATOM 1258 C CA . ASN B 1 43 ? 9.617 19.766 9.93 1 96.25 43 ASN B CA 1
ATOM 1259 C C . ASN B 1 43 ? 9.109 18.719 10.922 1 96.25 43 ASN B C 1
ATOM 1261 O O . ASN B 1 43 ? 9.375 18.828 12.125 1 96.25 43 ASN B O 1
ATOM 1265 N N . VAL B 1 44 ? 8.484 17.672 10.359 1 98.19 44 VAL B N 1
ATOM 1266 C CA . VAL B 1 44 ? 8.031 16.578 11.203 1 98.19 44 VAL B CA 1
ATOM 1267 C C . VAL B 1 44 ? 9.211 15.68 11.57 1 98.19 44 VAL B C 1
ATOM 1269 O O . VAL B 1 44 ? 9.992 15.281 10.695 1 98.19 44 VAL B O 1
ATOM 1272 N N . SER B 1 45 ? 9.336 15.32 12.82 1 98.19 45 SER B N 1
ATOM 1273 C CA . SER B 1 45 ? 10.461 14.508 13.281 1 98.19 45 SER B CA 1
ATOM 1274 C C . SER B 1 45 ? 10.117 13.023 13.258 1 98.19 45 SER B C 1
ATOM 1276 O O . SER B 1 45 ? 8.945 12.648 13.266 1 98.19 45 SER B O 1
ATOM 1278 N N . PRO B 1 46 ? 11.156 12.203 13.273 1 97.44 46 PRO B N 1
ATOM 1279 C CA . PRO B 1 46 ? 10.914 10.758 13.359 1 97.44 46 PRO B CA 1
ATOM 1280 C C . PRO B 1 46 ? 10.125 10.367 14.602 1 97.44 46 PRO B C 1
ATOM 1282 O O . PRO B 1 46 ? 9.273 9.469 14.539 1 97.44 46 PRO B O 1
ATOM 1285 N N . THR B 1 47 ? 10.398 11.047 15.688 1 98.31 47 THR B N 1
ATOM 1286 C CA . THR B 1 47 ? 9.68 10.758 16.922 1 98.31 47 THR B CA 1
ATOM 1287 C C . THR B 1 47 ? 8.195 11.07 16.766 1 98.31 47 THR B C 1
ATOM 1289 O O . THR B 1 47 ? 7.344 10.305 17.234 1 98.31 47 THR B O 1
ATOM 1292 N N . GLU B 1 48 ? 7.867 12.109 16.125 1 98.62 48 GLU B N 1
ATOM 1293 C CA . GLU B 1 48 ? 6.477 12.477 15.883 1 98.62 48 GLU B CA 1
ATOM 1294 C C . GLU B 1 48 ? 5.793 11.477 14.953 1 98.62 48 GLU B C 1
ATOM 1296 O O . GLU B 1 48 ? 4.629 11.125 15.164 1 98.62 48 GLU B O 1
ATOM 1301 N N . ALA B 1 49 ? 6.504 11.031 13.93 1 98.19 49 ALA B N 1
ATOM 1302 C CA . ALA B 1 49 ? 5.977 10.016 13.016 1 98.19 49 ALA B CA 1
ATOM 1303 C C . ALA B 1 49 ? 5.688 8.711 13.75 1 98.19 49 ALA B C 1
ATOM 1305 O O . ALA B 1 49 ? 4.645 8.086 13.531 1 98.19 49 ALA B O 1
ATOM 1306 N N . GLN B 1 50 ? 6.566 8.383 14.641 1 98.12 50 GLN B N 1
ATOM 1307 C CA . GLN B 1 50 ? 6.367 7.18 15.438 1 98.12 50 GLN B CA 1
ATOM 1308 C C . GLN B 1 50 ? 5.156 7.324 16.359 1 98.12 50 GLN B C 1
ATOM 1310 O O . GLN B 1 50 ? 4.379 6.379 16.516 1 98.12 50 GLN B O 1
ATOM 1315 N N . SER B 1 51 ? 5.055 8.461 16.938 1 98.44 51 SER B N 1
ATOM 1316 C CA . SER B 1 51 ? 3.904 8.727 17.797 1 98.44 51 SER B CA 1
ATOM 1317 C C . SER B 1 51 ? 2.598 8.633 17.016 1 98.44 51 SER B C 1
ATOM 1319 O O . SER B 1 51 ? 1.603 8.109 17.531 1 98.44 51 SER B O 1
ATOM 1321 N N . LEU B 1 52 ? 2.543 9.109 15.789 1 98.31 52 LEU B N 1
ATOM 1322 C CA . LEU B 1 52 ? 1.353 8.992 14.953 1 98.31 52 LEU B CA 1
ATOM 1323 C C . LEU B 1 52 ? 1.01 7.531 14.695 1 98.31 52 LEU B C 1
ATOM 1325 O O . LEU B 1 52 ? -0.146 7.125 14.828 1 98.31 52 LEU B O 1
ATOM 1329 N N . ALA B 1 53 ? 2.053 6.789 14.297 1 97 53 ALA B N 1
ATOM 1330 C CA . ALA B 1 53 ? 1.831 5.371 14.031 1 97 53 ALA B CA 1
ATOM 1331 C C . ALA B 1 53 ? 1.214 4.676 15.242 1 97 53 ALA B C 1
ATOM 1333 O O . ALA B 1 53 ? 0.311 3.848 15.102 1 97 53 ALA B O 1
ATOM 1334 N N . ALA B 1 54 ? 1.65 5.039 16.422 1 97.38 54 ALA B N 1
ATOM 1335 C CA . ALA B 1 54 ? 1.127 4.449 17.656 1 97.38 54 ALA B CA 1
ATOM 1336 C C . ALA B 1 54 ? -0.341 4.816 17.859 1 97.38 54 ALA B C 1
ATOM 1338 O O . ALA B 1 54 ? -1.138 3.984 18.297 1 97.38 54 ALA B O 1
ATOM 1339 N N . LEU B 1 55 ? -0.692 6.047 17.5 1 97.25 55 LEU B N 1
ATOM 1340 C CA . LEU B 1 55 ? -2.072 6.5 17.641 1 97.25 55 LEU B CA 1
ATOM 1341 C C . LEU B 1 55 ? -2.99 5.734 16.688 1 97.25 55 LEU B C 1
ATOM 1343 O O . LEU B 1 55 ? -4.172 5.551 16.984 1 97.25 55 LEU B O 1
ATOM 1347 N N . LEU B 1 56 ? -2.453 5.258 15.594 1 96.06 56 LEU B N 1
ATOM 1348 C CA . LEU B 1 56 ? -3.264 4.66 14.539 1 96.06 56 LEU B CA 1
ATOM 1349 C C . LEU B 1 56 ? -3.359 3.148 14.719 1 96.06 56 LEU B C 1
ATOM 1351 O O . LEU B 1 56 ? -4.102 2.479 13.992 1 96.06 56 LEU B O 1
ATOM 1355 N N . LYS B 1 57 ? -2.584 2.639 15.633 1 92.69 57 LYS B N 1
ATOM 1356 C CA . LYS B 1 57 ? -2.613 1.198 15.867 1 92.69 57 LYS B CA 1
ATOM 1357 C C . LYS B 1 57 ? -4.004 0.737 16.297 1 92.69 57 LYS B C 1
ATOM 1359 O O . LYS B 1 57 ? -4.586 1.288 17.234 1 92.69 57 LYS B O 1
ATOM 1364 N N . GLY B 1 58 ? -4.57 -0.253 15.594 1 87.81 58 GLY B N 1
ATOM 1365 C CA . GLY B 1 58 ? -5.844 -0.849 15.969 1 87.81 58 GLY B CA 1
ATOM 1366 C C . GLY B 1 58 ? -7.039 0.019 15.617 1 87.81 58 GLY B C 1
ATOM 1367 O O . GLY B 1 58 ? -8.148 -0.218 16.094 1 87.81 58 GLY B O 1
ATOM 1368 N N . TRP B 1 59 ? -6.891 0.994 14.812 1 91.62 59 TRP B N 1
ATOM 1369 C CA . TRP B 1 59 ? -7.961 1.896 14.406 1 91.62 59 TRP B CA 1
ATOM 1370 C C . TRP B 1 59 ? -9.102 1.126 13.75 1 91.62 59 TRP B C 1
ATOM 1372 O O . TRP B 1 59 ? -8.867 0.186 12.984 1 91.62 59 TRP B O 1
ATOM 1382 N N . THR B 1 60 ? -10.305 1.53 14.133 1 90.31 60 THR B N 1
ATOM 1383 C CA . THR B 1 60 ? -11.547 1.065 13.516 1 90.31 60 THR B CA 1
ATOM 1384 C C . THR B 1 60 ? -12.461 2.242 13.18 1 90.31 60 THR B C 1
ATOM 1386 O O . THR B 1 60 ? -12.125 3.395 13.469 1 90.31 60 THR B O 1
ATOM 1389 N N . GLU B 1 61 ? -13.555 1.931 12.594 1 91.06 61 GLU B N 1
ATOM 1390 C CA . GLU B 1 61 ? -14.523 2.969 12.273 1 91.06 61 GLU B CA 1
ATOM 1391 C C . GLU B 1 61 ? -15.102 3.602 13.539 1 91.06 61 GLU B C 1
ATOM 1393 O O . GLU B 1 61 ? -15.672 4.691 13.484 1 91.06 61 GLU B O 1
ATOM 1398 N N . GLN B 1 62 ? -14.953 2.945 14.688 1 93.88 62 GLN B N 1
ATOM 1399 C CA . GLN B 1 62 ? -15.523 3.424 15.945 1 93.88 62 GLN B CA 1
ATOM 1400 C C . GLN B 1 62 ? -14.492 4.188 16.766 1 93.88 62 GLN B C 1
ATOM 1402 O O . GLN B 1 62 ? -14.805 4.715 17.828 1 93.88 62 GLN B O 1
ATOM 1407 N N . SER B 1 63 ? -13.297 4.223 16.281 1 95.31 63 SER B N 1
ATOM 1408 C CA . SER B 1 63 ? -12.234 4.902 17.016 1 95.31 63 SER B CA 1
ATOM 1409 C C . SER B 1 63 ? -12.523 6.395 17.141 1 95.31 63 SER B C 1
ATOM 1411 O O . SER B 1 63 ? -13.125 6.996 16.25 1 95.31 63 SER B O 1
ATOM 1413 N N . ALA B 1 64 ? -12.125 6.965 18.234 1 95.69 64 ALA B N 1
ATOM 1414 C CA . ALA B 1 64 ? -12.234 8.406 18.453 1 95.69 64 ALA B CA 1
ATOM 1415 C C . ALA B 1 64 ? -11.195 9.172 17.641 1 95.69 64 ALA B C 1
ATOM 1417 O O . ALA B 1 64 ? -10.141 8.625 17.312 1 95.69 64 ALA B O 1
ATOM 1418 N N . PRO B 1 65 ? -11.492 10.445 17.312 1 97.06 65 PRO B N 1
ATOM 1419 C CA . PRO B 1 65 ? -10.477 11.273 16.656 1 97.06 65 PRO B CA 1
ATOM 1420 C C . PRO B 1 65 ? -9.172 11.336 17.438 1 97.06 65 PRO B C 1
ATOM 1422 O O . PRO B 1 65 ? -9.18 11.297 18.672 1 97.06 65 PRO B O 1
ATOM 1425 N N . ILE B 1 66 ? -8.016 11.453 16.781 1 97.62 66 ILE B N 1
ATOM 1426 C CA . ILE B 1 66 ? -6.699 11.477 17.422 1 97.62 66 ILE B CA 1
ATOM 1427 C C . ILE B 1 66 ? -6.152 12.906 17.422 1 97.62 66 ILE B C 1
ATOM 1429 O O . ILE B 1 66 ? -6.621 13.758 16.656 1 97.62 66 ILE B O 1
ATOM 1433 N N . SER B 1 67 ? -5.109 13.148 18.25 1 98.12 67 SER B N 1
ATOM 1434 C CA . SER B 1 67 ? -4.473 14.453 18.375 1 98.12 67 SER B CA 1
ATOM 1435 C C . SER B 1 67 ? -2.953 14.336 18.281 1 98.12 67 SER B C 1
ATOM 1437 O O . SER B 1 67 ? -2.258 14.453 19.281 1 98.12 67 SER B O 1
ATOM 1439 N N . PRO B 1 68 ? -2.398 14.289 17.141 1 98.56 68 PRO B N 1
ATOM 1440 C CA . PRO B 1 68 ? -0.951 14.156 16.969 1 98.56 68 PRO B CA 1
ATOM 1441 C C . PRO B 1 68 ? -0.217 15.492 17.094 1 98.56 68 PRO B C 1
ATOM 1443 O O . PRO B 1 68 ? -0.843 16.547 17.031 1 98.56 68 PRO B O 1
ATOM 1446 N N . THR B 1 69 ? 1.061 15.375 17.391 1 98.69 69 THR B N 1
ATOM 1447 C CA . THR B 1 69 ? 1.974 16.516 17.297 1 98.69 69 THR B CA 1
ATOM 1448 C C . THR B 1 69 ? 2.785 16.453 16 1 98.69 69 THR B C 1
ATOM 1450 O O . THR B 1 69 ? 3.363 15.414 15.68 1 98.69 69 THR B O 1
ATOM 1453 N N . PHE B 1 70 ? 2.736 17.531 15.211 1 98.44 70 PHE B N 1
ATOM 1454 C CA . PHE B 1 70 ? 3.55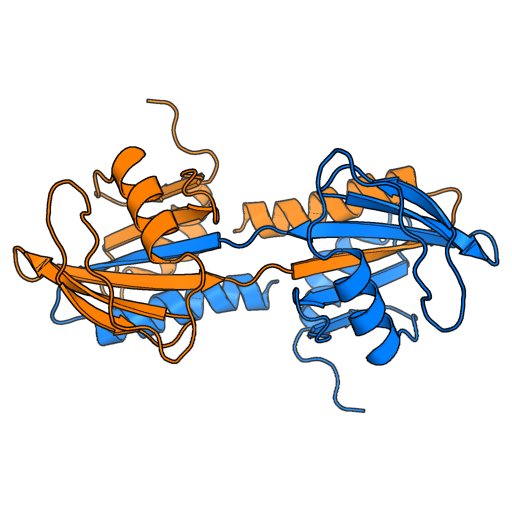9 17.672 14.016 1 98.44 70 PHE B CA 1
ATOM 1455 C C . PHE B 1 70 ? 4.387 18.953 14.07 1 98.44 70 PHE B C 1
ATOM 1457 O O . PHE B 1 70 ? 3.848 20.031 14.305 1 98.44 70 PHE B O 1
ATOM 1464 N N . ALA B 1 71 ? 5.707 18.812 13.867 1 98 71 ALA B N 1
ATOM 1465 C CA . ALA B 1 71 ? 6.633 19.938 13.82 1 98 71 ALA B CA 1
ATOM 1466 C C . ALA B 1 71 ? 6.527 20.797 15.078 1 98 71 ALA B C 1
ATOM 1468 O O . ALA B 1 71 ? 6.48 22.031 15.008 1 98 71 ALA B O 1
ATOM 1469 N N . GLY B 1 72 ? 6.305 20.062 16.125 1 98.06 72 GLY B N 1
ATOM 1470 C CA . GLY B 1 72 ? 6.289 20.734 17.406 1 98.06 72 GLY B CA 1
ATOM 1471 C C . GLY B 1 72 ? 4.93 21.297 17.766 1 98.06 72 GLY B C 1
ATOM 1472 O O . GLY B 1 72 ? 4.758 21.875 18.844 1 98.06 72 GLY B O 1
ATOM 1473 N N . SER B 1 73 ? 3.906 21.188 16.938 1 97.94 73 SER B N 1
ATOM 1474 C CA . SER B 1 73 ? 2.574 21.75 17.156 1 97.94 73 SER B CA 1
ATOM 1475 C C . SER B 1 73 ? 1.547 20.641 17.375 1 97.94 73 SER B C 1
ATOM 1477 O O . SER B 1 73 ? 1.505 19.656 16.625 1 97.94 73 SER B O 1
ATOM 1479 N N . LYS B 1 74 ? 0.744 20.828 18.391 1 98.38 74 LYS B N 1
ATOM 1480 C CA . LYS B 1 74 ? -0.342 19.875 18.641 1 98.38 74 LYS B CA 1
ATOM 1481 C C . LYS B 1 74 ? -1.521 20.141 17.703 1 98.38 74 LYS B C 1
ATOM 1483 O O . LYS B 1 74 ? -1.923 21.297 17.516 1 98.38 74 LYS B O 1
ATOM 1488 N N . PHE B 1 75 ? -2.041 19.125 17.125 1 98.62 75 PHE B N 1
ATOM 1489 C CA . PHE B 1 75 ? -3.25 19.156 16.297 1 98.62 75 PHE B CA 1
ATOM 1490 C C . PHE B 1 75 ? -4.418 18.516 17.047 1 98.62 75 PHE B C 1
ATOM 1492 O O . PHE B 1 75 ? -4.25 17.484 17.703 1 98.62 75 PHE B O 1
ATOM 1499 N N . MET B 1 76 ? -5.594 19.109 16.875 1 98.19 76 MET B N 1
ATOM 1500 C CA . MET B 1 76 ? -6.793 18.594 17.531 1 98.19 76 MET B CA 1
ATOM 1501 C C . MET B 1 76 ? -7.641 17.781 16.562 1 98.19 76 MET B C 1
ATOM 1503 O O . MET B 1 76 ? -8 18.266 15.492 1 98.19 76 MET B O 1
ATOM 1507 N N . GLY B 1 77 ? -7.996 16.578 16.984 1 98.12 77 GLY B N 1
ATOM 1508 C CA . GLY B 1 77 ? -8.789 15.703 16.141 1 98.12 77 GLY B CA 1
ATOM 1509 C C . GLY B 1 77 ? -10.219 16.172 15.969 1 98.12 77 GLY B C 1
ATOM 1510 O O . GLY B 1 77 ? -10.883 16.531 16.953 1 98.12 77 GLY B O 1
ATOM 1511 N N . ILE B 1 78 ? -10.664 16.125 14.703 1 96.75 78 ILE B N 1
ATOM 1512 C CA . ILE B 1 78 ? -12.031 16.516 14.367 1 96.75 78 ILE B CA 1
ATOM 1513 C C . ILE B 1 78 ? -12.836 15.273 13.977 1 96.75 78 ILE B C 1
ATOM 1515 O O . ILE B 1 78 ? -13.992 15.125 14.383 1 96.75 78 ILE B O 1
ATOM 1519 N N . ARG B 1 79 ? -12.188 14.406 13.203 1 95.06 79 ARG B N 1
ATOM 1520 C CA . ARG B 1 79 ? -12.898 13.227 12.727 1 95.06 79 ARG B CA 1
ATOM 1521 C C . ARG B 1 79 ? -11.922 12.102 12.391 1 95.06 79 ARG B C 1
ATOM 1523 O O . ARG B 1 79 ? -10.75 12.359 12.102 1 95.06 79 ARG B O 1
ATOM 1530 N N . CYS B 1 80 ? -12.352 10.875 12.523 1 95.06 80 CYS B N 1
ATOM 1531 C CA . CYS B 1 80 ? -11.688 9.656 12.07 1 95.06 80 CYS B CA 1
ATOM 1532 C C . CYS B 1 80 ? -12.703 8.594 11.688 1 95.06 80 CYS B C 1
ATOM 1534 O O . CYS B 1 80 ? -13.766 8.492 12.305 1 95.06 80 CYS B O 1
ATOM 1536 N N . ASP B 1 81 ? -12.406 7.812 10.648 1 93.81 81 ASP B N 1
ATOM 1537 C CA . ASP B 1 81 ? -13.383 6.816 10.227 1 93.81 81 ASP B CA 1
ATOM 1538 C C . ASP B 1 81 ? -12.727 5.461 10 1 93.81 81 ASP B C 1
ATOM 1540 O O . ASP B 1 81 ? -13.25 4.625 9.258 1 93.81 81 ASP B O 1
ATOM 1544 N N . GLY B 1 82 ? -11.555 5.289 10.508 1 90.5 82 GLY B N 1
ATOM 1545 C CA . GLY B 1 82 ? -10.82 4.043 10.352 1 90.5 82 GLY B CA 1
ATOM 1546 C C . GLY B 1 82 ? -9.883 4.047 9.164 1 90.5 82 GLY B C 1
ATOM 1547 O O . GLY B 1 82 ? -8.984 3.205 9.062 1 90.5 82 GLY B O 1
ATOM 1548 N N . THR B 1 83 ? -10.078 4.961 8.18 1 91.19 83 THR B N 1
ATOM 1549 C CA . THR B 1 83 ? -9.219 5.031 7.008 1 91.19 83 THR B CA 1
ATOM 1550 C C . THR B 1 83 ? -8.68 6.445 6.812 1 91.19 83 THR B C 1
ATOM 1552 O O . THR B 1 83 ? -7.719 6.652 6.066 1 91.19 83 THR B O 1
ATOM 1555 N N . GLU B 1 84 ? -9.344 7.383 7.449 1 95.38 84 GLU B N 1
ATOM 1556 C CA . GLU B 1 84 ? -8.945 8.781 7.344 1 95.38 84 GLU B CA 1
ATOM 1557 C C . GLU B 1 84 ? -9.07 9.5 8.688 1 95.38 84 GLU B C 1
ATOM 1559 O O . GLU B 1 84 ? -9.945 9.172 9.484 1 95.38 84 GLU B O 1
ATOM 1564 N N . PHE B 1 85 ? -8.164 10.445 8.898 1 97.69 85 PHE B N 1
ATOM 1565 C CA . PHE B 1 85 ? -8.336 11.352 10.023 1 97.69 85 PHE B CA 1
ATOM 1566 C C . PHE B 1 85 ? -8.148 12.797 9.594 1 97.69 85 PHE B C 1
ATOM 1568 O O . PHE B 1 85 ? -7.434 13.07 8.625 1 97.69 85 PHE B O 1
ATOM 1575 N N . VAL B 1 86 ? -8.836 13.742 10.281 1 97.94 86 VAL B N 1
ATOM 1576 C CA . VAL B 1 86 ? -8.742 15.18 10.062 1 97.94 86 VAL B CA 1
ATOM 1577 C C . VAL B 1 86 ? -8.484 15.883 11.391 1 97.94 86 VAL B C 1
ATOM 1579 O O . VAL B 1 86 ? -9.172 15.633 12.383 1 97.94 86 VAL B O 1
ATOM 1582 N N . CYS B 1 87 ? -7.512 16.734 11.352 1 98.5 87 CYS B N 1
ATOM 1583 C CA . CYS B 1 87 ? -7.145 17.469 12.562 1 98.5 87 CYS B CA 1
ATOM 1584 C C . CYS B 1 87 ? -6.961 18.953 12.266 1 98.5 87 CYS B C 1
ATOM 1586 O O . CYS B 1 87 ? -6.5 19.328 11.18 1 98.5 87 CYS B O 1
ATOM 1588 N N . ASN B 1 88 ? -7.285 19.766 13.25 1 98.19 88 ASN B N 1
ATOM 1589 C CA . ASN B 1 88 ? -6.992 21.188 13.227 1 98.19 88 ASN B CA 1
ATOM 1590 C C . ASN B 1 88 ? -5.707 21.516 13.984 1 98.19 88 ASN B C 1
ATOM 1592 O O . ASN B 1 88 ? -5.461 20.953 15.055 1 98.19 88 ASN B O 1
ATOM 1596 N N . GLY B 1 89 ? -4.906 22.422 13.367 1 97.25 89 GLY B N 1
ATOM 1597 C CA . GLY B 1 89 ? -3.658 22.812 14 1 97.25 89 GLY B CA 1
ATOM 1598 C C . GLY B 1 89 ? -3.621 24.281 14.383 1 97.25 89 GLY B C 1
ATOM 1599 O O . GLY B 1 89 ? -4.57 25.031 14.117 1 97.25 89 GLY B O 1
ATOM 1600 N N . PRO B 1 90 ? -2.549 24.578 15.07 1 96.38 90 PRO B N 1
ATOM 1601 C CA . PRO B 1 90 ? -2.365 26 15.375 1 96.38 90 PRO B CA 1
ATOM 1602 C C . PRO B 1 90 ? -2.123 26.844 14.125 1 96.38 90 PRO B C 1
ATOM 1604 O O . PRO B 1 90 ? -1.783 26.312 13.07 1 96.38 90 PRO B O 1
ATOM 1607 N N . ASN B 1 91 ? -2.379 28.078 14.172 1 94.69 91 ASN B N 1
ATOM 1608 C CA . ASN B 1 91 ? -2.152 29.031 13.094 1 94.69 91 ASN B CA 1
ATOM 1609 C C . ASN B 1 91 ? -2.996 28.688 11.867 1 94.69 91 ASN B C 1
ATOM 1611 O O . ASN B 1 91 ? -2.516 28.781 10.734 1 94.69 91 ASN B O 1
ATOM 1615 N N . LYS B 1 92 ? -4.195 28.188 12.102 1 96.62 92 LYS B N 1
ATOM 1616 C CA . LYS B 1 92 ? -5.203 27.938 11.078 1 96.62 92 LYS B CA 1
ATOM 1617 C C . LYS B 1 92 ? -4.699 26.906 10.062 1 96.62 92 LYS B C 1
ATOM 1619 O O . LYS B 1 92 ? -4.848 27.094 8.852 1 96.62 92 LYS B O 1
ATOM 1624 N N . THR B 1 93 ? -4.02 25.906 10.664 1 97.75 93 THR B N 1
ATOM 1625 C CA . THR B 1 93 ? -3.586 24.812 9.805 1 97.75 93 THR B CA 1
ATOM 1626 C C . THR B 1 93 ? -4.469 23.578 10.008 1 97.75 93 THR B C 1
ATOM 1628 O O . THR B 1 93 ? -5.199 23.5 11 1 97.75 93 THR B O 1
ATOM 1631 N N . ALA B 1 94 ? -4.418 22.672 9.023 1 98.06 94 ALA B N 1
ATOM 1632 C CA . ALA B 1 94 ? -5.082 21.375 9.117 1 98.06 94 ALA B CA 1
ATOM 1633 C C . ALA B 1 94 ? -4.172 20.25 8.625 1 98.06 94 ALA B C 1
ATOM 1635 O O . ALA B 1 94 ? -3.275 20.484 7.809 1 98.06 94 ALA B O 1
ATOM 1636 N N . ALA B 1 95 ? -4.363 19.078 9.164 1 98.5 95 ALA B N 1
ATOM 1637 C CA . ALA B 1 95 ? -3.746 17.859 8.68 1 98.5 95 ALA B CA 1
ATOM 1638 C C . ALA B 1 95 ? -4.801 16.797 8.375 1 98.5 95 ALA B C 1
ATOM 1640 O O . ALA B 1 95 ? -5.73 16.594 9.164 1 98.5 95 ALA B O 1
ATOM 1641 N N . VAL B 1 96 ? -4.641 16.156 7.234 1 98.25 96 VAL B N 1
ATOM 1642 C CA . VAL B 1 96 ? -5.496 15.047 6.828 1 98.25 96 VAL B CA 1
ATOM 1643 C C . VAL B 1 96 ? -4.645 13.812 6.57 1 98.25 96 VAL B C 1
ATOM 1645 O O . VAL B 1 96 ? -3.672 13.859 5.812 1 98.25 96 VAL B O 1
ATOM 1648 N N . GLY B 1 97 ? -5.016 12.719 7.195 1 97.56 97 GLY B N 1
ATOM 1649 C CA . GLY B 1 97 ? -4.301 11.469 6.996 1 97.56 97 GLY B CA 1
ATOM 1650 C C . GLY B 1 97 ? -5.141 10.398 6.332 1 97.56 97 GLY B C 1
ATOM 1651 O O . GLY B 1 97 ? -6.34 10.281 6.602 1 97.56 97 GLY B O 1
ATOM 1652 N N . VAL B 1 98 ? -4.531 9.68 5.48 1 94.75 98 VAL B N 1
ATOM 1653 C CA . VAL B 1 98 ? -5.148 8.547 4.797 1 94.75 98 VAL B CA 1
ATOM 1654 C C . VAL B 1 98 ? -4.348 7.277 5.078 1 94.75 98 VAL B C 1
ATOM 1656 O O . VAL B 1 98 ? -3.139 7.23 4.84 1 94.75 98 VAL B O 1
ATOM 1659 N N . VAL B 1 99 ? -5.016 6.305 5.594 1 91.25 99 VAL B N 1
ATOM 1660 C CA . VAL B 1 99 ? -4.398 5.004 5.836 1 91.25 99 VAL B CA 1
ATOM 1661 C C . VAL B 1 99 ? -4.574 4.113 4.609 1 91.25 99 VAL B C 1
ATOM 1663 O O . VAL B 1 99 ? -5.699 3.846 4.18 1 91.25 99 VAL B O 1
ATOM 1666 N N . CYS B 1 100 ? -3.518 3.703 4.102 1 86.94 100 CYS B N 1
ATOM 1667 C CA . CYS B 1 100 ? -3.523 2.799 2.957 1 86.94 100 CYS B CA 1
ATOM 1668 C C . CYS B 1 100 ? -3.396 1.35 3.406 1 86.94 100 CYS B C 1
ATOM 1670 O O . CYS B 1 100 ? -2.449 0.995 4.113 1 86.94 100 CYS B O 1
ATOM 1672 N N . PRO B 1 101 ? -4.285 0.533 3.018 1 82.56 101 PRO B N 1
ATOM 1673 C CA . PRO B 1 101 ? -4.277 -0.84 3.525 1 82.56 101 PRO B CA 1
ATOM 1674 C C . PRO B 1 101 ? -3.109 -1.663 2.988 1 82.56 101 PRO B C 1
ATOM 1676 O O . PRO B 1 101 ? -2.609 -1.391 1.894 1 82.56 101 PRO B O 1
ATOM 1679 N N . LYS B 1 102 ? -2.73 -2.662 3.793 1 85.69 102 LYS B N 1
ATOM 1680 C CA . LYS B 1 102 ? -1.795 -3.688 3.34 1 85.69 102 LYS B CA 1
ATOM 1681 C C . LYS B 1 102 ? -2.377 -4.492 2.182 1 85.69 102 LYS B C 1
ATOM 1683 O O . LYS B 1 102 ? -3.568 -4.816 2.18 1 85.69 102 LYS B O 1
ATOM 1688 N N . THR B 1 103 ? -1.564 -4.773 1.202 1 89.38 103 THR B N 1
ATOM 1689 C CA . THR B 1 103 ? -1.994 -5.609 0.087 1 89.38 103 THR B CA 1
ATOM 1690 C C . THR B 1 103 ? -0.979 -6.719 -0.181 1 89.38 103 THR B C 1
ATOM 1692 O O . THR B 1 103 ? 0.126 -6.699 0.365 1 89.38 103 THR B O 1
ATOM 1695 N N . VAL B 1 104 ? -1.409 -7.695 -0.875 1 93.31 104 VAL B N 1
ATOM 1696 C CA . VAL B 1 104 ? -0.556 -8.789 -1.339 1 93.31 104 VAL B CA 1
ATOM 1697 C C . VAL B 1 104 ? -0.687 -8.938 -2.854 1 93.31 104 VAL B C 1
ATOM 1699 O O . VAL B 1 104 ? -1.799 -8.992 -3.385 1 93.31 104 VAL B O 1
ATOM 1702 N N . VAL B 1 105 ? 0.451 -8.938 -3.502 1 94.94 105 VAL B N 1
ATOM 1703 C CA . VAL B 1 105 ? 0.51 -9.227 -4.93 1 94.94 105 VAL B CA 1
ATOM 1704 C C . VAL B 1 105 ? 1.054 -10.633 -5.148 1 94.94 105 VAL B C 1
ATOM 1706 O O . VAL B 1 105 ? 2.111 -10.984 -4.621 1 94.94 105 VAL B O 1
ATOM 1709 N N . VAL B 1 106 ? 0.364 -11.422 -5.922 1 98.12 106 VAL B N 1
ATOM 1710 C CA . VAL B 1 106 ? 0.818 -12.773 -6.246 1 98.12 106 VAL B CA 1
ATOM 1711 C C . VAL B 1 106 ? 0.996 -12.906 -7.758 1 98.12 106 VAL B C 1
ATOM 1713 O O . VAL B 1 106 ? 0.065 -12.648 -8.523 1 98.12 106 VAL B O 1
ATOM 1716 N N . ALA B 1 107 ? 2.115 -13.305 -8.156 1 98.56 107 ALA B N 1
ATOM 1717 C CA . ALA B 1 107 ? 2.42 -13.578 -9.562 1 98.56 107 ALA B CA 1
ATOM 1718 C C . ALA B 1 107 ? 2.596 -15.07 -9.805 1 98.56 107 ALA B C 1
ATOM 1720 O O . ALA B 1 107 ? 3.189 -15.773 -8.977 1 98.56 107 ALA B O 1
ATOM 1721 N N . MET B 1 108 ? 2.17 -15.5 -10.922 1 98.62 108 MET B N 1
ATOM 1722 C CA . MET B 1 108 ? 2.256 -16.906 -11.289 1 98.62 108 MET B CA 1
ATOM 1723 C C . MET B 1 108 ? 2.861 -17.078 -12.68 1 98.62 108 MET B C 1
ATOM 1725 O O . MET B 1 108 ? 2.617 -16.25 -13.562 1 98.62 108 MET B O 1
ATOM 1729 N N . GLY B 1 109 ? 3.645 -18.156 -12.867 1 98.44 109 GLY B N 1
ATOM 1730 C CA . GLY B 1 109 ? 4.246 -18.531 -14.141 1 98.44 109 GLY B CA 1
ATOM 1731 C C . GLY B 1 109 ? 4.891 -19.906 -14.109 1 98.44 109 GLY B C 1
ATOM 1732 O O . GLY B 1 109 ? 4.523 -20.75 -13.297 1 98.44 109 GLY B O 1
ATOM 1733 N N . LYS B 1 110 ? 5.836 -20.062 -14.961 1 97.69 110 LYS B N 1
ATOM 1734 C CA . LYS B 1 110 ? 6.512 -21.359 -15.062 1 97.69 110 LYS B CA 1
ATOM 1735 C C . LYS B 1 110 ? 7.52 -21.547 -13.93 1 97.69 110 LYS B C 1
ATOM 1737 O O . LYS B 1 110 ? 8.219 -20.594 -13.555 1 97.69 110 LYS B O 1
ATOM 1742 N N . LEU B 1 111 ? 7.699 -22.766 -13.516 1 97.56 111 LEU B N 1
ATOM 1743 C CA . LEU B 1 111 ? 8.57 -23.094 -12.391 1 97.56 111 LEU B CA 1
ATOM 1744 C C . LEU B 1 111 ? 10.016 -22.734 -12.703 1 97.56 111 LEU B C 1
ATOM 1746 O O . LEU B 1 111 ? 10.727 -22.203 -11.852 1 97.56 111 LEU B O 1
ATOM 1750 N N . GLU B 1 112 ? 10.383 -22.938 -13.891 1 97.44 112 GLU B N 1
ATOM 1751 C CA . GLU B 1 112 ? 11.766 -22.719 -14.281 1 97.44 112 GLU B CA 1
ATOM 1752 C C . GLU B 1 112 ? 12.094 -21.219 -14.312 1 97.44 112 GLU B C 1
ATOM 1754 O O . GLU B 1 112 ? 13.266 -20.844 -14.391 1 97.44 112 GLU B O 1
ATOM 1759 N N . GLN B 1 113 ? 11.062 -20.391 -14.156 1 96.94 113 GLN B N 1
ATOM 1760 C CA . GLN B 1 113 ? 11.242 -18.938 -14.195 1 96.94 113 GLN B CA 1
ATOM 1761 C C . GLN B 1 113 ? 10.953 -18.312 -12.836 1 96.94 113 GLN B C 1
ATOM 1763 O O . GLN B 1 113 ? 10.758 -17.094 -12.734 1 96.94 113 GLN B O 1
ATOM 1768 N N . ALA B 1 114 ? 10.922 -19.062 -11.789 1 96 114 ALA B N 1
ATOM 1769 C CA . ALA B 1 114 ? 10.531 -18.578 -10.469 1 96 114 ALA B CA 1
ATOM 1770 C C . ALA B 1 114 ? 11.406 -17.406 -10.031 1 96 114 ALA B C 1
ATOM 1772 O O . ALA B 1 114 ? 10.898 -16.422 -9.492 1 96 114 ALA B O 1
ATOM 1773 N N . ARG B 1 115 ? 12.656 -17.516 -10.273 1 95.75 115 ARG B N 1
ATOM 1774 C CA . ARG B 1 115 ? 13.578 -16.453 -9.859 1 95.75 115 ARG B CA 1
ATOM 1775 C C . ARG B 1 115 ? 13.336 -15.18 -10.656 1 95.75 115 ARG B C 1
ATOM 1777 O O . ARG B 1 115 ? 13.305 -14.086 -10.086 1 95.75 115 ARG B O 1
ATOM 1784 N N . THR B 1 116 ? 13.141 -15.289 -11.945 1 97.38 116 THR B N 1
ATOM 1785 C CA . THR B 1 116 ? 12.906 -14.117 -12.781 1 97.38 116 THR B CA 1
ATOM 1786 C C . THR B 1 116 ? 11.539 -13.516 -12.5 1 97.38 116 THR B C 1
ATOM 1788 O O . THR B 1 116 ? 11.367 -12.297 -12.555 1 97.38 116 THR B O 1
ATOM 1791 N N . ILE B 1 117 ? 10.578 -14.352 -12.125 1 97.56 117 ILE B N 1
ATOM 1792 C CA . ILE B 1 117 ? 9.25 -13.883 -11.734 1 97.56 117 ILE B CA 1
ATOM 1793 C C . ILE B 1 117 ? 9.359 -13.055 -10.453 1 97.56 117 ILE B C 1
ATOM 1795 O O . ILE B 1 117 ? 8.82 -11.953 -10.375 1 97.56 117 ILE B O 1
ATOM 1799 N N . SER B 1 118 ? 10.086 -13.578 -9.5 1 96.19 118 SER B N 1
ATOM 1800 C CA . SER B 1 118 ? 10.297 -12.883 -8.234 1 96.19 118 SER B CA 1
ATOM 1801 C C . SER B 1 118 ? 10.898 -11.5 -8.461 1 96.19 118 SER B C 1
ATOM 1803 O O . SER B 1 118 ? 10.391 -10.508 -7.949 1 96.19 118 SER B O 1
ATOM 1805 N N . ALA B 1 119 ? 11.938 -11.438 -9.273 1 95.56 119 ALA B N 1
ATOM 1806 C CA . ALA B 1 119 ? 12.617 -10.172 -9.547 1 95.56 119 ALA B CA 1
ATOM 1807 C C . ALA B 1 119 ? 11.695 -9.203 -10.273 1 95.56 119 ALA B C 1
ATOM 1809 O O . ALA B 1 119 ? 11.641 -8.016 -9.938 1 95.56 119 ALA B O 1
ATOM 1810 N N . ALA B 1 120 ? 10.945 -9.695 -11.234 1 95.88 120 ALA B N 1
ATOM 1811 C CA . ALA B 1 120 ? 10.094 -8.867 -12.086 1 95.88 120 ALA B CA 1
ATOM 1812 C C . ALA B 1 120 ? 8.93 -8.281 -11.289 1 95.88 120 ALA B C 1
ATOM 1814 O O . ALA B 1 120 ? 8.656 -7.082 -11.375 1 95.88 120 ALA B O 1
ATOM 1815 N N . ILE B 1 121 ? 8.258 -9.164 -10.5 1 94.5 121 ILE B N 1
ATOM 1816 C CA . ILE B 1 121 ? 7.094 -8.664 -9.773 1 94.5 121 ILE B CA 1
ATOM 1817 C C . ILE B 1 121 ? 7.547 -7.734 -8.648 1 94.5 121 ILE B C 1
ATOM 1819 O O . ILE B 1 121 ? 6.879 -6.738 -8.352 1 94.5 121 ILE B O 1
ATOM 1823 N N . GLY B 1 122 ? 8.68 -8.039 -7.977 1 91.06 122 GLY B N 1
ATOM 1824 C CA . GLY B 1 122 ? 9.258 -7.125 -7 1 91.06 122 GLY B CA 1
ATOM 1825 C C . GLY B 1 122 ? 9.523 -5.742 -7.566 1 91.06 122 GLY B C 1
ATOM 1826 O O . GLY B 1 122 ? 9.203 -4.734 -6.934 1 91.06 122 GLY B O 1
ATOM 1827 N N . LYS B 1 123 ? 10.109 -5.766 -8.734 1 88.62 123 LYS B N 1
ATOM 1828 C CA . LYS B 1 123 ? 10.406 -4.504 -9.406 1 88.62 123 LYS B CA 1
ATOM 1829 C C . LYS B 1 123 ? 9.125 -3.752 -9.75 1 88.62 123 LYS B C 1
ATOM 1831 O O . LYS B 1 123 ? 9.039 -2.537 -9.562 1 88.62 123 LYS B O 1
ATOM 1836 N N . ALA B 1 124 ? 8.18 -4.43 -10.258 1 88.19 124 ALA B N 1
ATOM 1837 C CA . ALA B 1 124 ? 6.914 -3.799 -10.641 1 88.19 124 ALA B CA 1
ATOM 1838 C C . ALA B 1 124 ? 6.211 -3.199 -9.43 1 88.19 124 ALA B C 1
ATOM 1840 O O . ALA B 1 124 ? 5.707 -2.074 -9.492 1 88.19 124 ALA B O 1
ATOM 1841 N N . VAL B 1 125 ? 6.191 -3.949 -8.328 1 85.56 125 VAL B N 1
ATOM 1842 C CA . VAL B 1 125 ? 5.574 -3.475 -7.09 1 85.56 125 VAL B CA 1
ATOM 1843 C C . VAL B 1 125 ? 6.348 -2.27 -6.559 1 85.56 125 VAL B C 1
ATOM 1845 O O . VAL B 1 125 ? 5.75 -1.288 -6.109 1 85.56 125 VAL B O 1
ATOM 1848 N N . SER B 1 126 ? 7.664 -2.443 -6.613 1 78.25 126 SER B N 1
ATOM 1849 C CA . SER B 1 126 ? 8.5 -1.339 -6.16 1 78.25 126 SER B CA 1
ATOM 1850 C C . SER B 1 126 ? 8.281 -0.091 -7.008 1 78.25 126 SER B C 1
ATOM 1852 O O . SER B 1 126 ? 8.297 1.028 -6.488 1 78.25 126 SER B O 1
ATOM 1854 N N . ALA B 1 127 ? 8.156 -0.385 -8.297 1 67.38 127 ALA B N 1
ATOM 1855 C CA . ALA B 1 127 ? 7.922 0.735 -9.203 1 67.38 127 ALA B CA 1
ATOM 1856 C C . ALA B 1 127 ? 6.613 1.445 -8.867 1 67.38 127 ALA B C 1
ATOM 1858 O O . ALA B 1 127 ? 6.508 2.666 -9.008 1 67.38 127 ALA B O 1
ATOM 1859 N N . VAL B 1 128 ? 5.75 0.524 -8.469 1 62.5 128 VAL B N 1
ATOM 1860 C CA . VAL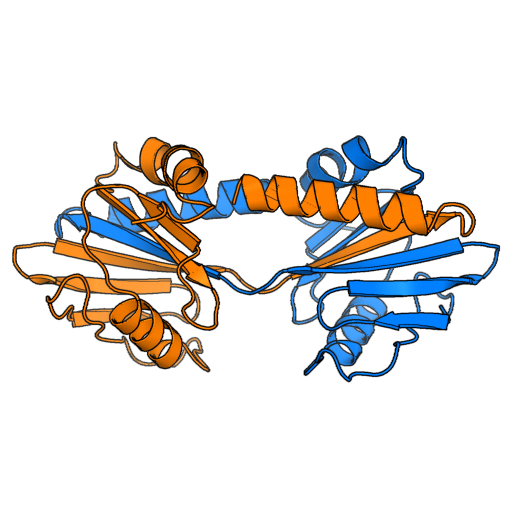 B 1 128 ? 4.473 1.095 -8.055 1 62.5 128 VAL B CA 1
ATOM 1861 C C . VAL B 1 128 ? 4.652 1.859 -6.742 1 62.5 128 VAL B C 1
ATOM 1863 O O . VAL B 1 128 ? 4.062 2.926 -6.551 1 62.5 128 VAL B O 1
ATOM 1866 N N . ASN B 1 129 ? 5.5 1.134 -5.93 1 55.22 129 ASN B N 1
ATOM 1867 C CA . ASN B 1 129 ? 5.836 1.792 -4.672 1 55.22 129 ASN B CA 1
ATOM 1868 C C . ASN B 1 129 ? 6.746 2.998 -4.895 1 55.22 129 ASN B C 1
ATOM 1870 O O . ASN B 1 129 ? 6.734 3.943 -4.109 1 55.22 129 ASN B O 1
ATOM 1874 N N . GLU B 1 130 ? 7.695 2.795 -5.797 1 49.5 130 GLU B N 1
ATOM 1875 C CA . GLU B 1 130 ? 8.5 3.951 -6.184 1 49.5 130 GLU B CA 1
ATOM 1876 C C . GLU B 1 130 ? 7.617 5.105 -6.652 1 49.5 130 GLU B C 1
ATOM 1878 O O . GLU B 1 130 ? 7.98 6.273 -6.5 1 49.5 130 GLU B O 1
ATOM 1883 N N . TYR B 1 131 ? 6.582 4.637 -7.164 1 45.66 131 TYR B N 1
ATOM 1884 C CA . TYR B 1 131 ? 5.711 5.773 -7.445 1 45.66 131 TYR B CA 1
ATOM 1885 C C . TYR B 1 131 ? 4.906 6.16 -6.211 1 45.66 131 TYR B C 1
ATOM 1887 O O . TYR B 1 131 ? 4.461 7.305 -6.086 1 45.66 131 TYR B O 1
ATOM 1895 N N . LEU B 1 132 ? 4.828 5.086 -5.395 1 40.25 132 LEU B N 1
ATOM 1896 C CA . LEU B 1 132 ? 4.223 5.422 -4.109 1 40.25 132 LEU B CA 1
ATOM 1897 C C . LEU B 1 132 ? 5.254 6.023 -3.162 1 40.25 132 LEU B C 1
ATOM 1899 O O . LEU B 1 132 ? 4.969 7 -2.465 1 40.25 132 LEU B O 1
#

pLDDT: mean 91.85, std 11.46, range [39.72, 98.69]

Sequence (264 aa):
MATLPWTQWVQGALLAPSAASGVEAVLLIGKDGAMWGLAGNWNVSPTEAQSLAALLKGWTEQSAPISPTFAGSKFMGIRCDGTEFVCNGPNKTAAVGVVCPKTVVVAMGKLEQARTISAAIGKAVSAVNEYLMATLPWTQWVQGALLAPSAASGVEAVLLIGKDGAMWGLAGNWNVSPTEAQSLAALLKGWTEQSAPISPTFAGSKFMGIRCDGTEFVCNGPNKTAAVGVVCPKTVVVAMGKLEQARTISAAIGKAVSAVNEYL